Protein AF-A0A2T3KB12-F1 (afdb_monomer)

Solvent-accessible surface area (backbone atoms only — not comparable to full-atom values): 11995 Å² total; per-residue (Å²): 136,81,80,83,56,98,80,60,91,78,86,88,78,92,81,88,83,90,78,64,83,84,62,80,47,70,63,61,54,50,49,54,50,48,52,57,47,46,62,40,37,78,69,77,44,86,83,85,86,81,90,78,86,85,81,93,74,87,74,64,98,78,66,58,92,67,65,80,68,73,57,59,38,73,53,55,84,63,51,74,80,37,83,87,47,60,74,38,66,34,18,37,34,34,43,38,40,91,86,51,71,52,71,52,74,27,82,42,63,69,64,27,52,54,49,47,58,52,53,59,74,68,54,62,78,92,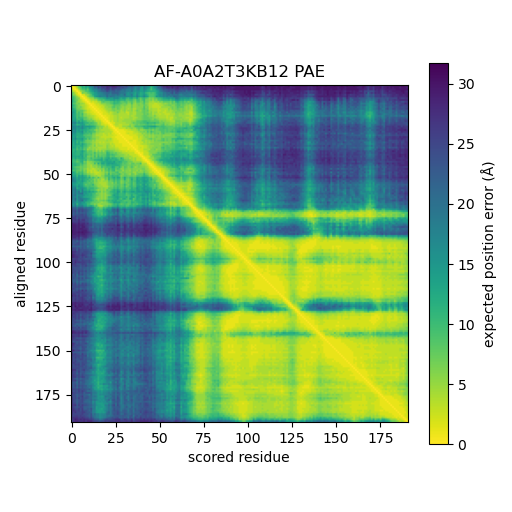75,57,63,50,40,39,37,39,34,32,37,71,44,56,60,85,55,49,75,67,54,51,50,53,52,50,48,54,50,44,76,73,34,62,87,35,68,70,57,46,65,33,89,39,48,46,65,34,86,46,54,48,66,62,45,53,50,54,51,54,61,57,78,72,110

Organism: NCBI:txid318456

Secondary structure (DSSP, 8-state):
-----TTSPPPP--------TT---HHHHHHHHHHHHHHHHTTT----------------SSPPTTTT--PPPTTGGGGGGGTTS-EEEEEEEEEEESS-EEEEEESSHHHHHHHHHHHHHHS-GGG--EEEEEEEEEEETT--HHHHHHHHHHHHHHHTTSHHHHT-TTEEEESS-HHHHHHHHHHHHT-

Radius of gyration: 20.74 Å; Cα contacts (8 Å, |Δi|>4): 186; chains: 1; bounding box: 55×46×52 Å

Foldseek 3Di:
DDDPPVPDDDDDDDDDDDDDPVCPDPVVVVVVVVVVVVVVVVVVDDDDDDDDDDDDFDADPDHDPCNRVAQQALVNVVCVVCPPFDKAKKKKKKKDALVDIDIDIGSGDVVQVVVNVVVQVVQDPPPDRIKIKIAMHIDGPPDDPVRVRVVVVVVCVVPVLPLSSLVDPRMDMPDDRSVRNNVSNVVSVVD

Structure (mmCIF, N/CA/C/O backbone):
data_AF-A0A2T3KB12-F1
#
_entry.id   AF-A0A2T3KB12-F1
#
loop_
_atom_site.group_PDB
_atom_site.id
_atom_site.type_symbol
_atom_site.label_atom_id
_atom_site.label_alt_id
_atom_site.label_comp_id
_atom_site.label_asym_id
_atom_site.label_entity_id
_atom_site.label_seq_id
_atom_site.pdbx_PDB_ins_code
_atom_site.Cartn_x
_atom_site.Cartn_y
_atom_site.Cartn_z
_atom_site.occupancy
_atom_site.B_iso_or_equiv
_atom_site.auth_seq_id
_atom_site.auth_comp_id
_atom_site.auth_asym_id
_atom_site.auth_atom_id
_atom_site.pdbx_PDB_model_num
ATOM 1 N N . MET A 1 1 ? -13.308 -30.037 -28.089 1.00 36.41 1 MET A N 1
ATOM 2 C CA . MET A 1 1 ? -12.210 -30.674 -27.326 1.00 36.41 1 MET A CA 1
ATOM 3 C C . MET A 1 1 ? -10.975 -29.795 -27.495 1.00 36.41 1 MET A C 1
ATOM 5 O O . MET A 1 1 ? -10.272 -29.918 -28.492 1.00 36.41 1 MET A O 1
ATOM 9 N N . HIS A 1 2 ? -10.808 -28.808 -26.612 1.00 41.41 2 HIS A N 1
ATOM 10 C CA . HIS A 1 2 ? -9.724 -27.825 -26.702 1.00 41.41 2 HIS A CA 1
ATOM 11 C C . HIS A 1 2 ? -8.402 -28.485 -26.290 1.00 41.41 2 HIS A C 1
ATOM 13 O O . HIS A 1 2 ? -8.357 -29.265 -25.339 1.00 41.41 2 HIS A O 1
ATOM 19 N N . LYS A 1 3 ? -7.335 -28.240 -27.056 1.00 45.75 3 LYS A N 1
ATOM 20 C CA . LYS A 1 3 ? -6.016 -28.828 -26.808 1.00 45.75 3 LYS A CA 1
ATOM 21 C C . LYS A 1 3 ? -5.351 -28.088 -25.647 1.00 45.75 3 LYS A C 1
ATOM 23 O O . LYS A 1 3 ? -4.625 -27.127 -25.875 1.00 45.75 3 LYS A O 1
ATOM 28 N N . ILE A 1 4 ? -5.549 -28.560 -24.418 1.00 54.44 4 ILE A N 1
ATOM 29 C CA . ILE A 1 4 ? -4.565 -28.314 -23.358 1.00 54.44 4 ILE A CA 1
ATOM 30 C C . ILE A 1 4 ? -3.300 -29.035 -23.818 1.00 54.44 4 ILE A C 1
ATOM 32 O O . ILE A 1 4 ? -3.227 -30.261 -23.790 1.00 54.44 4 ILE A O 1
ATOM 36 N N . THR A 1 5 ? -2.350 -28.290 -24.378 1.00 58.41 5 THR A N 1
ATOM 37 C CA . THR A 1 5 ? -1.086 -28.855 -24.855 1.00 58.41 5 THR A CA 1
ATOM 38 C C . THR A 1 5 ? -0.196 -29.063 -23.631 1.00 58.41 5 THR A C 1
ATOM 40 O O . THR A 1 5 ? 0.240 -28.059 -23.075 1.00 58.41 5 THR A O 1
ATOM 43 N N . PRO A 1 6 ? 0.135 -30.302 -23.219 1.00 56.16 6 PRO A N 1
ATOM 44 C CA . PRO A 1 6 ? 0.855 -30.578 -21.963 1.00 56.16 6 PRO A CA 1
ATOM 45 C C . PRO A 1 6 ? 2.286 -30.011 -21.884 1.00 56.16 6 PRO A C 1
ATOM 47 O O . PRO A 1 6 ? 3.005 -30.268 -20.927 1.00 56.16 6 PRO A O 1
ATOM 50 N N . LEU A 1 7 ? 2.727 -29.302 -22.926 1.00 58.53 7 LEU A N 1
ATOM 51 C CA . LEU A 1 7 ? 4.074 -28.766 -23.117 1.00 58.53 7 LEU A CA 1
ATOM 52 C C . LEU A 1 7 ? 4.057 -27.288 -23.547 1.00 58.53 7 LEU A C 1
ATOM 54 O O . LEU A 1 7 ? 5.094 -26.746 -23.932 1.00 58.53 7 LEU A O 1
ATOM 58 N N . ALA A 1 8 ? 2.889 -26.637 -23.543 1.00 66.62 8 ALA A N 1
ATOM 59 C CA . ALA A 1 8 ? 2.808 -25.202 -23.784 1.00 66.62 8 ALA A CA 1
ATOM 60 C C . ALA A 1 8 ? 3.318 -24.436 -22.554 1.00 66.62 8 ALA A C 1
ATOM 62 O O . ALA A 1 8 ? 3.270 -24.923 -21.427 1.00 66.62 8 ALA A O 1
ATOM 63 N N . LYS A 1 9 ? 3.825 -23.218 -22.758 1.00 65.12 9 LYS A N 1
ATOM 64 C CA . LYS A 1 9 ? 4.116 -22.326 -21.632 1.00 65.12 9 LYS A CA 1
ATOM 65 C C . LYS A 1 9 ? 2.786 -21.854 -21.055 1.00 65.12 9 LYS A C 1
ATOM 67 O O . LYS A 1 9 ? 2.028 -21.185 -21.751 1.00 65.12 9 LYS A O 1
ATOM 72 N N . HIS A 1 10 ? 2.522 -22.212 -19.808 1.00 68.50 10 HIS A N 1
ATOM 73 C CA . HIS A 1 10 ? 1.345 -21.769 -19.072 1.00 68.50 10 HIS A CA 1
ATOM 74 C C . HIS A 1 10 ? 1.712 -20.560 -18.210 1.00 68.50 10 HIS A C 1
ATOM 76 O O . HIS A 1 10 ? 2.804 -20.513 -17.640 1.00 68.50 10 HIS A O 1
ATOM 82 N N . LEU A 1 11 ? 0.807 -19.585 -18.123 1.00 66.56 11 LEU A N 1
ATOM 83 C CA . LEU A 1 11 ? 0.905 -18.502 -17.152 1.00 66.56 11 LEU A CA 1
ATOM 84 C C . LEU A 1 11 ? 0.092 -18.903 -15.921 1.00 66.56 11 LEU A C 1
ATOM 86 O O . LEU A 1 11 ? -1.099 -19.172 -16.039 1.00 66.56 11 LEU A O 1
ATOM 90 N N . VAL A 1 12 ? 0.736 -18.948 -14.757 1.00 69.94 12 VAL A N 1
ATOM 91 C CA . VAL A 1 12 ? 0.044 -19.126 -13.476 1.00 69.94 12 VAL A CA 1
ATOM 92 C C . VAL A 1 12 ? -0.240 -17.741 -12.913 1.00 69.94 12 VAL A C 1
ATOM 94 O O . VAL A 1 12 ? 0.690 -16.965 -12.694 1.00 69.94 12 VAL A O 1
ATOM 97 N N . VAL A 1 13 ? -1.517 -17.424 -12.706 1.00 62.59 13 VAL A N 1
ATOM 98 C CA . VAL A 1 13 ? -1.963 -16.144 -12.146 1.00 62.59 13 VAL A CA 1
ATOM 99 C C . VAL A 1 13 ? -2.622 -16.411 -10.802 1.00 62.59 13 VAL A C 1
ATOM 101 O O . VAL A 1 13 ? -3.615 -17.129 -10.727 1.00 62.59 13 VAL A O 1
ATOM 104 N N . HIS A 1 14 ? -2.072 -15.829 -9.740 1.00 65.81 14 HIS A N 1
ATOM 105 C CA . HIS A 1 14 ? -2.715 -15.836 -8.431 1.00 65.81 14 HIS A CA 1
ATOM 106 C C . HIS A 1 14 ? -3.741 -14.704 -8.377 1.00 65.81 14 HIS A C 1
ATOM 108 O O . HIS A 1 14 ? -3.390 -13.545 -8.596 1.00 65.81 14 HIS A O 1
ATOM 114 N N . ALA A 1 15 ? -4.994 -15.044 -8.084 1.00 67.12 15 ALA A N 1
ATOM 115 C CA . ALA A 1 15 ? -6.084 -14.089 -7.948 1.00 67.12 15 ALA A CA 1
ATOM 116 C C . ALA A 1 15 ? -6.797 -14.291 -6.610 1.00 67.12 15 ALA A C 1
ATOM 118 O O . ALA A 1 15 ? -6.959 -15.420 -6.146 1.00 67.12 15 ALA A O 1
ATOM 119 N N . THR A 1 16 ? -7.249 -13.189 -6.022 1.00 71.06 16 THR A N 1
ATOM 120 C CA . THR A 1 16 ? -8.127 -13.199 -4.852 1.00 71.06 16 THR A CA 1
ATOM 121 C C . THR A 1 16 ? -9.500 -12.742 -5.311 1.00 71.06 16 THR A C 1
ATOM 123 O O . THR A 1 16 ? -9.623 -11.683 -5.924 1.00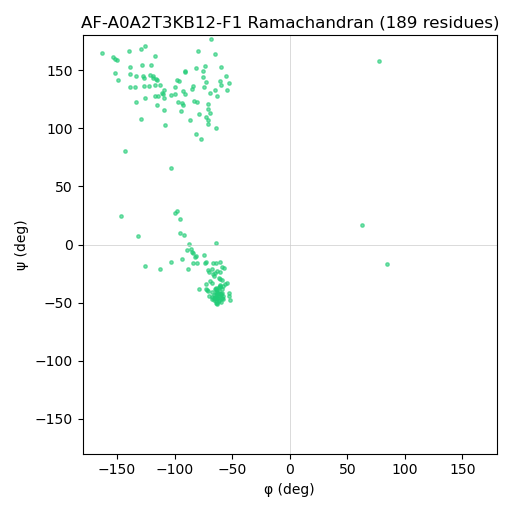 71.06 16 THR A O 1
ATOM 126 N N . VAL A 1 17 ? -10.527 -13.539 -5.029 1.00 74.50 17 VAL A N 1
ATOM 127 C CA . VAL A 1 17 ? -11.914 -13.226 -5.381 1.00 74.50 17 VAL A CA 1
ATOM 128 C C . VAL A 1 17 ? -12.717 -13.091 -4.096 1.00 74.50 17 VAL A C 1
ATOM 130 O O . VAL A 1 17 ? -12.540 -13.879 -3.168 1.00 74.50 17 VAL A O 1
ATOM 133 N N . ALA A 1 18 ? -13.579 -12.081 -4.032 1.00 76.62 18 ALA A N 1
ATOM 134 C CA . ALA A 1 18 ? -14.520 -11.905 -2.938 1.00 76.62 18 ALA A CA 1
ATOM 135 C C . ALA A 1 18 ? -15.909 -12.350 -3.397 1.00 76.62 18 ALA A C 1
ATOM 137 O O . ALA A 1 18 ? -16.386 -11.917 -4.445 1.00 76.62 18 ALA A O 1
ATOM 138 N N . ILE A 1 19 ? -16.541 -13.212 -2.607 1.00 75.75 19 ILE A N 1
ATOM 139 C CA . ILE A 1 19 ? -17.875 -13.754 -2.871 1.00 75.75 19 ILE A CA 1
ATOM 140 C C . ILE A 1 19 ? -18.810 -13.205 -1.794 1.00 75.75 19 ILE A C 1
ATOM 142 O O . ILE A 1 19 ? -18.421 -13.115 -0.628 1.00 75.75 19 ILE A O 1
ATOM 146 N N . SER A 1 20 ? -20.019 -12.793 -2.185 1.00 78.00 20 SER A N 1
ATOM 147 C CA . SER A 1 20 ? -21.003 -12.278 -1.228 1.00 78.00 20 SER A CA 1
ATOM 148 C C . SER A 1 20 ? -21.351 -13.341 -0.187 1.00 78.00 20 SER A C 1
ATOM 150 O O . SER A 1 20 ? -21.543 -14.505 -0.529 1.00 78.00 20 SER A O 1
ATOM 152 N N . ALA A 1 21 ? -21.508 -12.920 1.069 1.00 74.56 21 ALA A N 1
ATOM 153 C CA . ALA A 1 21 ? -21.993 -13.784 2.144 1.00 74.56 21 ALA A CA 1
ATOM 154 C C . ALA A 1 21 ? -23.441 -14.263 1.925 1.00 74.56 21 ALA A C 1
ATOM 156 O O . ALA A 1 21 ? -23.868 -15.220 2.564 1.00 74.56 21 ALA A O 1
ATOM 157 N N . ASP A 1 22 ? -24.185 -13.616 1.022 1.00 78.12 22 ASP A N 1
ATOM 158 C CA . ASP A 1 22 ? -25.534 -14.036 0.632 1.00 78.12 22 ASP A CA 1
ATOM 159 C C . ASP A 1 22 ? -25.527 -15.290 -0.259 1.00 78.12 22 ASP A C 1
ATOM 161 O O . ASP A 1 22 ? -26.561 -15.939 -0.420 1.00 78.12 22 ASP A O 1
ATOM 165 N N . VAL A 1 23 ? -24.369 -15.651 -0.827 1.00 75.56 23 VAL A N 1
ATOM 166 C CA . VAL A 1 23 ? -24.173 -16.927 -1.521 1.00 75.56 23 VAL A CA 1
ATOM 167 C C . VAL A 1 23 ? -23.890 -17.985 -0.461 1.00 75.56 23 VAL A C 1
ATOM 169 O O . VAL A 1 23 ? -22.772 -18.132 0.028 1.00 75.56 23 VAL A O 1
ATOM 172 N N . LEU A 1 24 ? -24.951 -18.675 -0.052 1.00 73.62 24 LEU A N 1
ATOM 173 C CA . LEU A 1 24 ? -24.906 -19.669 1.022 1.00 73.62 24 LEU A CA 1
ATOM 174 C C . LEU A 1 24 ? -24.550 -21.072 0.517 1.00 73.62 24 LEU A C 1
ATOM 176 O O . LEU A 1 24 ? -24.112 -21.903 1.313 1.00 73.62 24 LEU A O 1
ATOM 180 N N . ASP A 1 25 ? -24.745 -21.330 -0.778 1.00 76.00 25 ASP A N 1
ATOM 181 C CA . ASP A 1 25 ? -24.429 -22.601 -1.423 1.00 76.00 25 ASP A CA 1
ATOM 182 C C . ASP A 1 25 ? -23.083 -22.518 -2.158 1.00 76.00 25 ASP A C 1
ATOM 184 O O . ASP A 1 25 ? -22.821 -21.596 -2.935 1.00 76.00 25 ASP A O 1
ATOM 188 N N . SER A 1 26 ? -22.208 -23.492 -1.906 1.00 70.06 26 SER A N 1
ATOM 189 C CA . SER A 1 26 ? -20.924 -23.607 -2.596 1.00 70.06 26 SER A CA 1
ATOM 190 C C . SER A 1 26 ? -21.080 -23.915 -4.082 1.00 70.06 26 SER A C 1
ATOM 192 O O . SER A 1 26 ? -20.199 -23.549 -4.865 1.00 70.06 26 SER A O 1
ATOM 194 N N . ASP A 1 27 ? -22.174 -24.570 -4.472 1.00 73.75 27 ASP A N 1
ATOM 195 C CA . ASP A 1 27 ? -22.441 -24.901 -5.870 1.00 73.75 27 ASP A CA 1
ATOM 196 C C . ASP A 1 27 ? -22.766 -23.624 -6.657 1.00 73.75 27 ASP A C 1
ATOM 198 O O . ASP A 1 27 ? -22.130 -23.374 -7.677 1.00 73.75 27 ASP A O 1
ATOM 202 N N . ASP A 1 28 ? -23.602 -22.733 -6.112 1.00 78.31 28 ASP A N 1
ATOM 203 C CA . ASP A 1 28 ? -23.914 -21.426 -6.715 1.00 78.31 28 ASP A CA 1
ATOM 204 C C . ASP A 1 28 ? -22.654 -20.559 -6.912 1.00 78.31 28 ASP A C 1
ATOM 206 O O . ASP A 1 28 ? -22.465 -19.918 -7.950 1.00 78.31 28 ASP A O 1
ATOM 210 N N . ALA A 1 29 ? -21.756 -20.548 -5.920 1.00 73.19 29 ALA A N 1
ATOM 211 C CA . ALA A 1 29 ? -20.475 -19.846 -6.012 1.00 73.19 29 ALA A CA 1
ATOM 212 C C . ALA A 1 29 ? -19.572 -20.431 -7.112 1.00 73.19 29 ALA A C 1
ATOM 214 O O . ALA A 1 29 ? -18.904 -19.693 -7.845 1.00 73.19 29 ALA A O 1
ATOM 215 N N . THR A 1 30 ? -19.544 -21.759 -7.223 1.00 73.69 30 THR A N 1
ATOM 216 C CA . THR A 1 30 ? -18.736 -22.480 -8.212 1.00 73.69 30 THR A CA 1
ATOM 217 C C . THR A 1 30 ? -19.293 -22.289 -9.619 1.00 73.69 30 THR A C 1
ATOM 219 O O . THR A 1 30 ? -18.518 -22.058 -10.547 1.00 73.69 30 THR A O 1
ATOM 222 N N . ASP A 1 31 ? -20.613 -22.310 -9.776 1.00 79.12 31 ASP A N 1
ATOM 223 C CA . ASP A 1 31 ? -21.306 -22.066 -11.038 1.00 79.12 31 ASP A CA 1
ATOM 224 C C . ASP A 1 31 ? -21.093 -20.631 -11.521 1.00 79.12 31 ASP A C 1
ATOM 226 O O . ASP A 1 31 ? -20.710 -20.432 -12.672 1.00 79.12 31 ASP A O 1
ATOM 230 N N . GLY A 1 32 ? -21.205 -19.631 -10.641 1.00 80.00 32 GLY A N 1
ATOM 231 C CA . GLY A 1 32 ? -20.920 -18.237 -10.996 1.00 80.00 32 GLY A CA 1
ATOM 232 C C . GLY A 1 32 ? -19.471 -18.013 -11.450 1.00 80.00 32 GLY A C 1
ATOM 233 O O . GLY A 1 32 ? -19.216 -17.302 -12.426 1.00 80.00 32 GLY A O 1
ATOM 234 N N . LEU A 1 33 ? -18.501 -18.660 -10.793 1.00 77.81 33 LEU A N 1
ATOM 235 C CA . LEU A 1 33 ? -17.101 -18.628 -11.228 1.00 77.81 33 LEU A CA 1
ATOM 236 C C . LEU A 1 33 ? -16.900 -19.369 -12.553 1.00 77.81 33 LEU A C 1
ATOM 238 O O . LEU A 1 33 ? -16.194 -18.870 -13.429 1.00 77.81 33 LEU A O 1
ATOM 242 N N . ASN A 1 34 ? -17.547 -20.521 -12.730 1.00 73.88 34 ASN A N 1
ATOM 243 C CA . ASN A 1 34 ? -17.539 -21.261 -13.987 1.00 73.88 34 ASN A CA 1
ATOM 244 C C . ASN A 1 34 ? -18.115 -20.433 -15.134 1.00 73.88 34 ASN A C 1
ATOM 246 O O . ASN A 1 34 ? -17.529 -20.421 -16.209 1.00 73.88 34 ASN A O 1
ATOM 250 N N . GLU A 1 35 ? -19.215 -19.710 -14.936 1.00 79.00 35 GLU A N 1
ATOM 251 C CA . GLU A 1 35 ? -19.788 -18.810 -15.944 1.00 79.00 35 GLU A CA 1
ATOM 252 C C . GLU A 1 35 ? -18.842 -17.652 -16.287 1.00 79.00 35 GLU A C 1
ATOM 254 O O . GLU A 1 35 ? -18.630 -17.349 -17.468 1.00 79.00 35 GLU A O 1
ATOM 259 N N . MET A 1 36 ? -18.207 -17.050 -15.275 1.00 77.50 36 MET A N 1
ATOM 260 C CA . MET A 1 36 ? -17.194 -16.011 -15.470 1.00 77.50 36 MET A CA 1
ATOM 261 C C . MET A 1 36 ? -16.027 -16.528 -16.326 1.00 77.50 36 MET A C 1
ATOM 263 O O . MET A 1 36 ? -15.622 -15.872 -17.289 1.00 77.50 36 MET A O 1
ATOM 267 N N . PHE A 1 37 ? -15.508 -17.721 -16.021 1.00 73.25 37 PHE A N 1
ATOM 268 C CA . PHE A 1 37 ? -14.424 -18.331 -16.791 1.00 73.25 37 PHE A CA 1
ATOM 269 C C . PHE A 1 37 ? -14.882 -18.851 -18.158 1.00 73.25 37 PHE A C 1
ATOM 271 O O . PHE A 1 37 ? -14.133 -18.722 -19.122 1.00 73.25 37 PHE A O 1
ATOM 278 N N . ASN A 1 38 ? -16.108 -19.357 -18.296 1.00 70.19 38 ASN A N 1
ATOM 279 C CA . ASN A 1 38 ? -16.676 -19.788 -19.577 1.00 70.19 38 ASN A CA 1
ATOM 280 C C . ASN A 1 38 ? -16.808 -18.616 -20.554 1.00 70.19 38 ASN A C 1
ATOM 282 O O . ASN A 1 38 ? -16.453 -18.755 -21.722 1.00 70.19 38 ASN A O 1
ATOM 286 N N . THR A 1 39 ? -17.204 -17.438 -20.067 1.00 70.94 39 THR A N 1
ATOM 287 C CA . THR A 1 39 ? -17.218 -16.203 -20.870 1.00 70.94 39 THR A CA 1
ATOM 288 C C . THR A 1 39 ? -15.811 -15.840 -21.371 1.00 70.94 39 THR A C 1
ATOM 290 O O . THR A 1 39 ? -15.633 -15.348 -22.486 1.00 70.94 39 THR A O 1
ATOM 293 N N . ALA A 1 40 ? -14.771 -16.116 -20.578 1.00 66.94 40 ALA A N 1
ATOM 294 C CA . ALA A 1 40 ? -13.388 -15.958 -21.022 1.00 66.94 40 ALA A CA 1
ATOM 295 C C . ALA A 1 40 ? -12.978 -17.052 -22.033 1.00 66.94 40 ALA A C 1
ATOM 297 O O . ALA A 1 40 ? -12.310 -16.741 -23.020 1.00 66.94 40 ALA A O 1
ATOM 298 N N . ILE A 1 41 ? -13.421 -18.303 -21.851 1.00 65.44 41 ILE A N 1
ATOM 299 C CA . ILE A 1 41 ? -13.169 -19.427 -22.774 1.00 65.44 41 ILE A CA 1
ATOM 300 C C . ILE A 1 41 ? -13.748 -19.161 -24.168 1.00 65.44 41 ILE A C 1
ATOM 302 O O . ILE A 1 41 ? -13.107 -19.508 -25.160 1.00 65.44 41 ILE A O 1
ATOM 306 N N . GLU A 1 42 ? -14.899 -18.491 -24.274 1.00 66.19 42 GLU A N 1
ATOM 307 C CA . GLU A 1 42 ? -15.452 -18.038 -25.562 1.00 66.19 42 GLU A CA 1
ATOM 308 C C . GLU A 1 42 ? -14.505 -17.092 -26.329 1.00 66.19 42 GLU A C 1
ATOM 310 O O . GLU A 1 42 ? -14.604 -16.977 -27.549 1.00 66.19 42 GLU A O 1
ATOM 315 N N . ASN A 1 43 ? -13.539 -16.476 -25.639 1.00 70.62 43 ASN A N 1
ATOM 316 C CA . ASN A 1 43 ? -12.476 -15.643 -26.202 1.00 70.62 43 ASN A CA 1
ATOM 317 C C . ASN A 1 43 ? -11.127 -16.391 -26.342 1.00 70.62 43 ASN A C 1
ATOM 319 O O . ASN A 1 43 ? -10.068 -15.767 -26.285 1.00 70.62 43 ASN A O 1
ATOM 323 N N . ASP A 1 44 ? -11.149 -17.721 -26.498 1.00 68.50 44 ASP A N 1
ATOM 324 C CA . ASP A 1 44 ? -9.974 -18.611 -26.587 1.00 68.50 44 ASP A CA 1
ATOM 325 C C . ASP A 1 44 ? -9.080 -18.641 -25.322 1.00 68.50 44 ASP A C 1
ATOM 327 O O . ASP A 1 44 ? -7.944 -19.127 -25.356 1.00 68.50 44 ASP A O 1
ATOM 331 N N . PHE A 1 45 ? -9.578 -18.169 -24.172 1.00 66.38 45 PHE A N 1
ATOM 332 C CA . PHE A 1 45 ? -8.853 -18.220 -22.900 1.00 66.38 45 PHE A CA 1
ATOM 333 C C . PHE A 1 45 ? -9.090 -19.553 -22.181 1.00 66.38 45 PHE A C 1
ATOM 335 O O . PHE A 1 45 ? -10.154 -19.789 -21.623 1.00 66.38 45 PHE A O 1
ATOM 342 N N . ILE A 1 46 ? -8.093 -20.438 -22.160 1.00 67.50 46 ILE A N 1
ATOM 343 C CA . ILE A 1 46 ? -8.172 -21.704 -21.415 1.00 67.50 46 ILE A CA 1
ATOM 344 C C . ILE A 1 46 ? -7.535 -21.506 -20.036 1.00 67.50 46 ILE A C 1
ATOM 346 O O . ILE A 1 46 ? -6.324 -21.295 -19.951 1.00 67.50 46 ILE A O 1
ATOM 350 N N . ALA A 1 47 ? -8.332 -21.617 -18.973 1.00 67.31 47 ALA A N 1
ATOM 351 C CA . ALA A 1 47 ? -7.870 -21.559 -17.588 1.00 67.31 47 ALA A CA 1
ATOM 352 C C . ALA A 1 47 ? -8.215 -22.839 -16.821 1.00 67.31 47 ALA A C 1
ATOM 354 O O . ALA A 1 47 ? -9.249 -23.458 -17.056 1.00 67.31 47 ALA A O 1
ATOM 355 N N . ASP A 1 48 ? -7.327 -23.206 -15.903 1.00 66.00 48 ASP A N 1
ATOM 356 C CA . ASP A 1 48 ? -7.560 -24.186 -14.845 1.00 66.00 48 ASP A CA 1
ATOM 357 C C . ASP A 1 48 ? -7.397 -23.444 -13.513 1.00 66.00 48 ASP A C 1
ATOM 359 O O . ASP A 1 48 ? -6.594 -22.506 -13.428 1.00 66.00 48 ASP A O 1
ATOM 363 N N . TYR A 1 49 ? -8.172 -23.804 -12.495 1.00 67.38 49 TYR A N 1
ATOM 364 C CA . TYR A 1 49 ? -8.191 -23.080 -11.228 1.00 67.38 49 TYR A CA 1
ATOM 365 C C . TYR A 1 49 ? -8.249 -24.029 -10.032 1.00 67.38 49 TYR A C 1
ATOM 367 O O . TYR A 1 49 ? -8.858 -25.094 -10.054 1.00 67.38 49 TYR A O 1
ATOM 375 N N . SER A 1 50 ? -7.608 -23.606 -8.948 1.00 62.97 50 SER A N 1
ATOM 376 C CA . SER A 1 50 ? -7.641 -24.292 -7.661 1.00 62.97 50 SER A CA 1
ATOM 377 C C . SER A 1 50 ? -7.875 -23.272 -6.559 1.00 62.97 50 SER A C 1
ATOM 379 O O . SER A 1 50 ? -7.215 -22.232 -6.542 1.00 62.97 50 SER A O 1
ATOM 381 N N . PHE A 1 51 ? -8.760 -23.578 -5.617 1.00 64.44 51 PHE A N 1
ATOM 382 C CA . PHE A 1 51 ? -8.986 -22.726 -4.454 1.00 64.44 51 PHE A CA 1
ATOM 383 C C . PHE A 1 51 ? -7.973 -23.036 -3.353 1.00 64.44 51 PHE A C 1
ATOM 385 O O . PHE A 1 51 ? -7.746 -24.199 -3.014 1.00 64.44 51 PHE A O 1
ATOM 392 N N . SER A 1 52 ? -7.384 -21.996 -2.765 1.00 60.06 52 SER A N 1
ATOM 393 C CA . SER A 1 52 ? -6.485 -22.121 -1.617 1.00 60.06 52 SER A CA 1
ATOM 394 C C . SER A 1 52 ? -6.908 -21.171 -0.501 1.00 60.06 52 SER A C 1
ATOM 396 O O . SER A 1 52 ? -6.692 -19.964 -0.598 1.00 60.06 52 SER A O 1
ATOM 398 N N . GLY A 1 53 ? -7.463 -21.732 0.574 1.00 58.22 53 GLY A N 1
ATOM 399 C CA . GLY A 1 53 ? -7.873 -20.981 1.761 1.00 58.22 53 GLY A CA 1
ATOM 400 C C . GLY A 1 53 ? -9.195 -20.224 1.597 1.00 58.22 53 GLY A C 1
ATOM 401 O O . GLY A 1 53 ? -9.638 -19.928 0.492 1.00 58.22 53 GLY A O 1
ATOM 402 N N . ILE A 1 54 ? -9.831 -19.930 2.730 1.00 62.50 54 ILE A N 1
ATOM 403 C CA . ILE A 1 54 ? -11.037 -19.103 2.819 1.00 62.50 54 ILE A CA 1
ATOM 404 C C . ILE A 1 54 ? -10.796 -18.116 3.954 1.00 62.50 54 ILE A C 1
ATOM 406 O O . ILE A 1 54 ? -10.539 -18.528 5.084 1.00 62.50 54 ILE A O 1
ATOM 410 N N . ASN A 1 55 ? -10.881 -16.824 3.647 1.00 63.50 55 ASN A N 1
ATOM 411 C CA . ASN A 1 55 ? -10.841 -15.760 4.641 1.00 63.50 55 ASN A CA 1
ATOM 412 C C . ASN A 1 55 ? -12.196 -15.059 4.649 1.00 63.50 55 ASN A C 1
ATOM 414 O O . ASN A 1 55 ? -12.677 -14.623 3.605 1.00 63.50 55 ASN A O 1
ATOM 418 N N . HIS A 1 56 ? -12.803 -14.932 5.826 1.00 58.22 56 HIS A N 1
ATOM 419 C CA . HIS A 1 56 ? -14.017 -14.143 5.982 1.00 58.22 56 HIS A CA 1
ATOM 420 C C . HIS A 1 56 ? -13.648 -12.664 6.077 1.00 58.22 56 HIS A C 1
ATOM 422 O O . HIS A 1 56 ? -12.875 -12.267 6.949 1.00 58.22 56 HIS A O 1
ATOM 428 N N . VAL A 1 57 ? -14.205 -11.856 5.178 1.00 61.34 57 VAL A N 1
ATOM 429 C CA . VAL A 1 57 ? -14.025 -10.403 5.152 1.00 61.34 57 VAL A CA 1
ATOM 430 C C . VAL A 1 57 ? -15.389 -9.728 5.236 1.00 61.34 57 VAL A C 1
ATOM 432 O O . VAL A 1 57 ? -16.342 -10.155 4.587 1.00 61.34 57 VAL A O 1
ATOM 435 N N . THR A 1 58 ? -15.498 -8.687 6.058 1.00 62.22 58 THR A N 1
ATOM 436 C CA . THR A 1 58 ? -16.739 -7.919 6.216 1.00 62.22 58 THR A CA 1
ATOM 437 C C . THR A 1 58 ? -16.674 -6.679 5.336 1.00 62.22 58 THR A C 1
ATOM 439 O O . THR A 1 58 ? -15.760 -5.867 5.475 1.00 62.22 58 THR A O 1
ATOM 442 N N . ALA A 1 59 ? -17.649 -6.525 4.443 1.00 65.62 59 ALA A N 1
ATOM 443 C CA . ALA A 1 59 ? -17.786 -5.350 3.592 1.00 65.62 59 ALA A CA 1
ATOM 444 C C . ALA A 1 59 ? -18.467 -4.184 4.331 1.00 65.62 59 ALA A C 1
ATOM 446 O O . ALA A 1 59 ? -19.306 -4.394 5.209 1.00 65.62 59 ALA A O 1
ATOM 447 N N . GLY A 1 60 ? -18.148 -2.946 3.938 1.00 62.03 60 GLY A N 1
ATOM 448 C CA . GLY A 1 60 ? -18.970 -1.779 4.278 1.00 62.03 60 GLY A CA 1
ATOM 449 C C . GLY A 1 60 ? -20.332 -1.809 3.567 1.00 62.03 60 GLY A C 1
ATOM 450 O O . GLY A 1 60 ? -20.593 -2.681 2.746 1.00 62.03 60 GLY A O 1
ATOM 451 N N . SER A 1 61 ? -21.205 -0.835 3.844 1.00 68.44 61 SER A N 1
ATOM 452 C CA . SER A 1 61 ? -22.546 -0.766 3.233 1.00 68.44 61 SER A CA 1
ATOM 453 C C . SER A 1 61 ? -22.545 -0.472 1.727 1.00 68.44 61 SER A C 1
ATOM 455 O O . SER A 1 61 ? -23.526 -0.778 1.063 1.00 68.44 61 SER A O 1
ATOM 457 N N . ASN A 1 62 ? -21.463 0.107 1.203 1.00 69.38 62 ASN A N 1
ATOM 458 C CA . ASN A 1 62 ? -21.208 0.329 -0.221 1.00 69.38 62 ASN A CA 1
ATOM 459 C C . ASN A 1 62 ? -19.705 0.114 -0.473 1.00 69.38 62 ASN A C 1
ATOM 461 O O . ASN A 1 62 ? -18.951 1.088 -0.450 1.00 69.38 62 ASN A O 1
ATOM 465 N N . PRO A 1 63 ? -19.234 -1.138 -0.603 1.00 64.31 63 PRO A N 1
ATOM 466 C CA . PRO A 1 63 ? -17.823 -1.401 -0.854 1.00 64.31 63 PRO A CA 1
ATOM 467 C C . PRO A 1 63 ? -17.457 -0.944 -2.274 1.00 64.31 63 PRO A C 1
ATOM 469 O O . PRO A 1 63 ? -18.146 -1.292 -3.233 1.00 64.31 63 PRO A O 1
ATOM 472 N N . GLU A 1 64 ? -16.384 -0.165 -2.412 1.00 62.62 64 GLU A N 1
ATOM 473 C CA . GLU A 1 64 ? -15.795 0.146 -3.720 1.00 62.62 64 GLU A CA 1
ATOM 474 C C . GLU A 1 64 ? -14.916 -1.026 -4.200 1.00 62.62 64 GLU A C 1
ATOM 476 O O . GLU A 1 64 ? -14.599 -1.954 -3.442 1.00 62.62 64 GLU A O 1
ATOM 481 N N . GLU A 1 65 ? -14.541 -1.013 -5.481 1.00 59.31 65 GLU A N 1
ATOM 482 C CA . GLU A 1 65 ? -13.625 -2.007 -6.044 1.00 59.31 65 GLU A CA 1
ATOM 483 C C . GLU A 1 65 ? -12.325 -2.050 -5.225 1.00 59.31 65 GLU A C 1
ATOM 485 O O . GLU A 1 65 ? -11.766 -1.019 -4.864 1.00 59.31 65 GLU A O 1
ATOM 490 N N . GLY A 1 66 ? -11.860 -3.250 -4.877 1.00 61.09 66 GLY A N 1
ATOM 491 C CA . GLY A 1 66 ? -10.641 -3.413 -4.083 1.00 61.09 66 GLY A CA 1
ATOM 492 C C . GLY A 1 66 ? -10.816 -3.301 -2.563 1.00 61.09 66 GLY A C 1
ATOM 493 O O . GLY A 1 66 ? -9.965 -3.809 -1.836 1.00 61.09 66 GLY A O 1
ATOM 494 N N . CYS A 1 67 ? -11.927 -2.754 -2.045 1.00 60.41 67 CYS A N 1
ATOM 495 C CA . CYS A 1 67 ? -12.111 -2.519 -0.601 1.00 60.41 67 CYS A CA 1
ATOM 496 C C . CYS A 1 67 ? -12.066 -3.782 0.273 1.00 60.41 67 CYS A C 1
ATOM 498 O O . CYS A 1 67 ? -11.800 -3.694 1.470 1.00 60.41 67 CYS A O 1
ATOM 500 N N . LEU A 1 68 ? -12.354 -4.951 -0.302 1.00 66.00 68 LEU A N 1
ATOM 501 C CA . LEU A 1 68 ? -12.353 -6.231 0.414 1.00 66.00 68 LEU A CA 1
ATOM 502 C C . LEU A 1 68 ? -10.957 -6.856 0.513 1.00 66.00 68 LEU A C 1
ATOM 504 O O . LEU A 1 68 ? -10.735 -7.748 1.330 1.00 66.00 68 LEU A O 1
ATOM 508 N N . PHE A 1 69 ? -10.009 -6.384 -0.294 1.00 67.94 69 PHE A N 1
ATOM 509 C CA . PHE A 1 69 ? -8.662 -6.932 -0.390 1.00 67.94 69 PHE A CA 1
ATOM 510 C C . PHE A 1 69 ? -7.685 -6.028 0.363 1.00 67.94 69 PHE A C 1
ATOM 512 O O . PHE A 1 69 ? -6.815 -5.381 -0.217 1.00 67.94 69 PHE A O 1
ATOM 519 N N . VAL A 1 70 ? -7.848 -5.968 1.687 1.00 62.69 70 VAL A N 1
ATOM 520 C CA . VAL A 1 70 ? -6.952 -5.193 2.550 1.00 62.69 70 VAL A CA 1
ATOM 521 C C . VAL A 1 70 ? -5.584 -5.873 2.568 1.00 62.69 70 VAL A C 1
ATOM 523 O O . VAL A 1 70 ? -5.436 -6.989 3.072 1.00 62.69 70 VAL A O 1
ATOM 526 N N . LYS A 1 71 ? -4.569 -5.207 2.004 1.00 66.50 71 LYS A N 1
ATOM 527 C CA . LYS A 1 71 ? -3.176 -5.647 2.134 1.00 66.50 71 LYS A CA 1
ATOM 528 C C . LYS A 1 71 ? -2.798 -5.667 3.611 1.00 66.50 71 LYS A C 1
ATOM 530 O O . LYS A 1 71 ? -3.142 -4.746 4.359 1.00 66.50 71 LYS A O 1
ATOM 535 N N . LYS A 1 72 ? -2.090 -6.722 4.017 1.00 75.88 72 LYS A N 1
ATOM 536 C CA . LYS A 1 72 ? -1.558 -6.848 5.376 1.00 75.88 72 LYS A CA 1
ATOM 537 C C . LYS A 1 72 ? -0.744 -5.593 5.721 1.00 75.88 72 LYS A C 1
ATOM 539 O O . LYS A 1 72 ? -0.015 -5.113 4.855 1.00 75.88 72 LYS A O 1
ATOM 544 N N . PRO A 1 73 ? -0.850 -5.057 6.942 1.00 82.69 73 PRO A N 1
ATOM 545 C CA . PRO A 1 73 ? -0.057 -3.907 7.354 1.00 82.69 73 PRO A CA 1
ATOM 546 C C . PRO A 1 73 ? 1.441 -4.150 7.181 1.00 82.69 73 PRO A C 1
ATOM 548 O O . PRO A 1 73 ? 1.934 -5.262 7.359 1.00 82.69 73 PRO A O 1
ATOM 551 N N . ILE A 1 74 ? 2.192 -3.114 6.821 1.00 86.50 74 ILE A N 1
ATOM 552 C CA . ILE A 1 74 ? 3.632 -3.243 6.571 1.00 86.50 74 ILE A CA 1
ATOM 553 C C . ILE A 1 74 ? 4.418 -3.577 7.844 1.00 86.50 74 ILE A C 1
ATOM 555 O O . ILE A 1 74 ? 5.484 -4.183 7.774 1.00 86.50 74 ILE A O 1
ATOM 559 N N . ASN A 1 75 ? 3.866 -3.210 8.998 1.00 84.31 75 ASN A N 1
ATOM 560 C CA . ASN A 1 75 ? 4.396 -3.469 10.325 1.00 84.31 75 ASN A CA 1
ATOM 561 C C . ASN A 1 75 ? 3.743 -4.695 10.989 1.00 84.31 75 ASN A C 1
ATOM 563 O O . ASN A 1 75 ? 3.663 -4.753 12.210 1.00 84.31 75 ASN A O 1
ATOM 567 N N . GLU A 1 76 ? 3.283 -5.685 10.211 1.00 72.88 76 GLU A N 1
ATOM 568 C CA . GLU A 1 76 ? 2.562 -6.856 10.740 1.00 72.88 76 GLU A CA 1
ATOM 569 C C . GLU A 1 76 ? 3.331 -7.611 11.843 1.00 72.88 76 GLU A C 1
ATOM 571 O O . GLU A 1 76 ? 2.725 -8.106 12.787 1.00 72.88 76 GLU A O 1
ATOM 576 N N . GLU A 1 77 ? 4.665 -7.649 11.781 1.00 66.50 77 GLU A N 1
ATOM 577 C CA . GLU A 1 77 ? 5.505 -8.273 12.818 1.00 66.50 77 GLU A CA 1
ATOM 578 C C . GLU A 1 77 ? 5.428 -7.558 14.181 1.00 66.50 77 GLU A C 1
ATOM 580 O O . GLU A 1 77 ? 5.637 -8.199 15.208 1.00 66.50 77 GLU A O 1
ATOM 585 N N . LEU A 1 78 ? 5.089 -6.263 14.207 1.00 58.78 78 LEU A N 1
ATOM 586 C CA . LEU A 1 78 ? 4.910 -5.474 15.433 1.00 58.78 78 LEU A CA 1
ATOM 587 C C . LEU A 1 78 ? 3.526 -5.686 16.073 1.00 58.78 78 LEU A C 1
ATOM 589 O O . LEU A 1 78 ? 3.302 -5.279 17.208 1.00 58.78 78 LEU A O 1
ATOM 593 N N . ILE A 1 79 ? 2.596 -6.359 15.381 1.00 56.97 79 ILE A N 1
ATOM 594 C CA . ILE A 1 79 ? 1.224 -6.580 15.870 1.00 56.97 79 ILE A CA 1
ATOM 595 C C . ILE A 1 79 ? 1.180 -7.579 17.038 1.00 56.97 79 ILE A C 1
ATOM 597 O O . ILE A 1 79 ? 0.244 -7.536 17.833 1.00 56.97 79 ILE A O 1
ATOM 601 N N . VAL A 1 80 ? 2.189 -8.447 17.189 1.00 51.22 80 VAL A N 1
ATOM 602 C CA . VAL A 1 80 ? 2.238 -9.456 18.269 1.00 51.22 80 VAL A CA 1
ATOM 603 C C . VAL A 1 80 ? 2.232 -8.804 19.660 1.00 51.22 80 VAL A C 1
ATOM 605 O O . VAL A 1 80 ? 1.663 -9.365 20.592 1.00 51.22 80 VAL A O 1
ATOM 608 N N . ASP A 1 81 ? 2.770 -7.589 19.787 1.00 53.16 81 ASP A N 1
ATOM 609 C CA . ASP A 1 81 ? 2.813 -6.852 21.056 1.00 53.16 81 ASP A CA 1
ATOM 610 C C . ASP A 1 81 ? 1.532 -6.035 21.337 1.00 53.16 81 ASP A C 1
ATOM 612 O O . ASP A 1 81 ? 1.379 -5.472 22.422 1.00 53.16 81 ASP A O 1
ATOM 616 N N . LEU A 1 82 ? 0.572 -6.004 20.402 1.00 53.53 82 LEU A N 1
ATOM 617 C CA . LEU A 1 82 ? -0.658 -5.206 20.495 1.00 53.53 82 LEU A CA 1
ATOM 618 C C . LEU A 1 82 ? -1.870 -5.988 21.038 1.00 53.53 82 LEU A C 1
ATOM 620 O O . LEU A 1 82 ? -2.981 -5.470 21.015 1.00 53.53 82 LEU A O 1
ATOM 624 N N . GLU A 1 83 ? -1.716 -7.213 21.557 1.00 52.81 83 GLU A N 1
ATOM 625 C CA . GLU A 1 83 ? -2.856 -8.031 22.034 1.00 52.81 83 GLU A CA 1
ATOM 626 C C . GLU A 1 83 ? -3.711 -7.353 23.131 1.00 52.81 83 GLU A C 1
ATOM 628 O O . GLU A 1 83 ? -4.876 -7.714 23.324 1.00 52.81 83 GLU A O 1
ATOM 633 N N . TYR A 1 84 ? -3.167 -6.347 23.826 1.00 50.62 84 TYR A N 1
ATOM 634 C CA . TYR A 1 84 ? -3.869 -5.584 24.867 1.00 50.62 84 TYR A CA 1
ATOM 635 C C . TYR A 1 84 ? -4.348 -4.195 24.421 1.00 50.62 84 TYR A C 1
ATOM 637 O O . TYR A 1 84 ? -5.193 -3.603 25.098 1.00 50.62 84 TYR A O 1
ATOM 645 N N . SER A 1 85 ? -3.858 -3.679 23.294 1.00 58.41 85 SER A N 1
ATOM 646 C CA . SER A 1 85 ? -4.285 -2.406 22.718 1.00 58.41 85 SER A CA 1
ATOM 647 C C . SER A 1 85 ? -5.307 -2.685 21.619 1.00 58.41 85 SER A C 1
ATOM 649 O O . SER A 1 85 ? -5.240 -3.675 20.907 1.00 58.41 85 SER A O 1
ATOM 651 N N . LYS A 1 86 ? -6.352 -1.864 21.491 1.00 69.62 86 LYS A N 1
ATOM 652 C CA . LYS A 1 86 ? -7.291 -2.010 20.365 1.00 69.62 86 LYS A CA 1
ATOM 653 C C . LYS A 1 86 ? -6.545 -1.508 19.125 1.00 69.62 86 LYS A C 1
ATOM 655 O O . LYS A 1 86 ? -6.334 -0.300 19.069 1.00 69.62 86 LYS A O 1
ATOM 660 N N . PRO A 1 87 ? -6.135 -2.343 18.157 1.00 79.12 87 PRO A N 1
ATOM 661 C CA . PRO A 1 87 ? -5.388 -1.843 17.015 1.00 79.12 87 PRO A CA 1
ATOM 662 C C . PRO A 1 87 ? -6.323 -1.109 16.048 1.00 79.12 87 PRO A C 1
ATOM 664 O O . PRO A 1 87 ? -7.508 -1.439 15.921 1.00 79.12 87 PRO A O 1
ATOM 667 N N . VAL A 1 88 ? -5.789 -0.113 15.350 1.00 83.56 88 VAL A N 1
ATOM 668 C CA . VAL A 1 88 ? -6.431 0.571 14.226 1.00 83.56 88 VAL A CA 1
ATOM 669 C C . VAL A 1 88 ? -5.479 0.532 13.044 1.00 83.56 88 VAL A C 1
ATOM 671 O O . VAL A 1 88 ? -4.284 0.766 13.187 1.00 83.56 88 VAL A O 1
ATOM 674 N N . VAL A 1 89 ? -6.022 0.236 11.866 1.00 86.12 89 VAL A N 1
ATOM 675 C CA . VAL A 1 89 ? -5.278 0.312 10.610 1.00 86.12 89 VAL A CA 1
ATOM 676 C C . VAL A 1 89 ? -5.460 1.706 10.022 1.00 86.12 89 VAL A C 1
ATOM 678 O O . VAL A 1 89 ? -6.589 2.172 9.871 1.00 86.12 89 VAL A O 1
ATOM 681 N N . VAL A 1 90 ? -4.353 2.341 9.663 1.00 91.62 90 VAL A N 1
ATOM 682 C CA . VAL A 1 90 ? -4.302 3.564 8.860 1.00 91.62 90 VAL A CA 1
ATOM 683 C C . VAL A 1 90 ? -3.570 3.286 7.550 1.0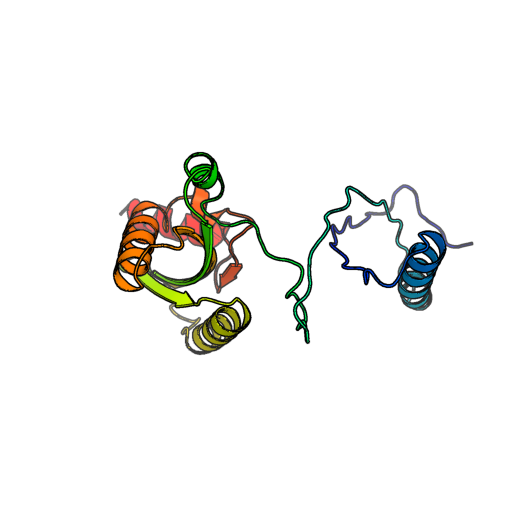0 91.62 90 VAL A C 1
ATOM 685 O O . VAL A 1 90 ? -2.869 2.284 7.411 1.00 91.62 90 VAL A O 1
ATOM 688 N N . TYR A 1 91 ? -3.743 4.161 6.569 1.00 93.06 91 TYR A N 1
ATOM 689 C CA . TYR A 1 91 ? -3.143 4.036 5.244 1.00 93.06 91 TYR A CA 1
ATOM 690 C C . TYR A 1 91 ? -2.200 5.201 5.005 1.00 93.06 91 TYR A C 1
ATOM 692 O O . TYR A 1 91 ? -2.590 6.352 5.173 1.00 93.06 91 TYR A O 1
ATOM 700 N N . VAL A 1 92 ? -0.967 4.909 4.616 1.00 95.19 92 VAL A N 1
ATOM 701 C CA . VAL A 1 92 ? 0.109 5.890 4.492 1.00 95.19 92 VAL A CA 1
ATOM 702 C C . VAL A 1 92 ? 0.447 6.086 3.023 1.00 95.19 92 VAL A C 1
ATOM 704 O O . VAL A 1 92 ? 0.679 5.114 2.303 1.00 95.19 92 VAL A O 1
ATOM 707 N N . VAL A 1 93 ? 0.499 7.346 2.593 1.00 95.94 93 VAL A N 1
ATOM 708 C CA . VAL A 1 93 ? 1.046 7.759 1.299 1.00 95.94 93 VAL A CA 1
ATOM 709 C C . VAL A 1 93 ? 2.364 8.471 1.563 1.00 95.94 93 VAL A C 1
ATOM 711 O O . VAL A 1 93 ? 2.385 9.620 1.999 1.00 95.94 93 VAL A O 1
ATOM 714 N N . GLY A 1 94 ? 3.468 7.770 1.323 1.00 93.75 94 GLY A N 1
ATOM 715 C CA . GLY A 1 94 ? 4.819 8.291 1.521 1.00 93.75 94 GLY A CA 1
ATOM 716 C C . GLY A 1 94 ? 5.435 8.750 0.207 1.00 93.75 94 GLY A C 1
ATOM 717 O O . GLY A 1 94 ? 5.352 8.034 -0.786 1.00 93.75 94 GLY A O 1
ATOM 718 N N . VAL A 1 95 ? 6.080 9.911 0.196 1.00 91.69 95 VAL A N 1
ATOM 719 C CA . VAL A 1 95 ? 6.952 10.384 -0.882 1.00 91.69 95 VAL A CA 1
ATOM 720 C C . VAL A 1 95 ? 8.378 10.339 -0.361 1.00 91.69 95 VAL A C 1
ATOM 722 O O . VAL A 1 95 ? 8.734 11.059 0.566 1.00 91.69 95 VAL A O 1
ATOM 725 N N . GLU A 1 96 ? 9.209 9.508 -0.965 1.00 89.56 96 GLU A N 1
ATOM 726 C CA . GLU A 1 96 ? 10.613 9.380 -0.613 1.00 89.56 96 GLU A CA 1
ATOM 727 C C . GLU A 1 96 ? 11.489 9.834 -1.772 1.00 89.56 96 GLU A C 1
ATOM 729 O O . GLU A 1 96 ? 11.184 9.571 -2.927 1.00 89.56 96 GLU A O 1
ATOM 734 N N . SER A 1 97 ? 12.591 10.506 -1.473 1.00 88.06 97 SER A N 1
ATOM 735 C CA . SER A 1 97 ? 13.687 10.792 -2.388 1.00 88.06 97 SER A CA 1
ATOM 736 C C . SER A 1 97 ? 15.013 10.310 -1.801 1.00 88.06 97 SER A C 1
ATOM 738 O O . SER A 1 97 ? 15.104 9.985 -0.615 1.00 88.06 97 SER A O 1
ATOM 740 N N . LEU A 1 98 ? 16.073 10.327 -2.610 1.00 85.19 98 LEU A N 1
ATOM 741 C CA . LEU A 1 98 ? 17.431 9.987 -2.161 1.00 85.19 98 LEU A CA 1
ATOM 742 C C . LEU A 1 98 ? 17.976 10.907 -1.051 1.00 85.19 98 LEU A C 1
ATOM 744 O O . LEU A 1 98 ? 18.914 10.534 -0.349 1.00 85.19 98 LEU A O 1
ATOM 748 N N . THR A 1 99 ? 17.367 12.069 -0.797 1.00 82.19 99 THR A N 1
ATOM 749 C CA . THR A 1 99 ? 17.851 13.036 0.211 1.00 82.19 99 THR A CA 1
ATOM 750 C C . THR A 1 99 ? 16.821 13.446 1.260 1.00 82.19 99 THR A C 1
ATOM 752 O O . THR A 1 99 ? 17.201 13.948 2.313 1.00 82.19 99 THR A O 1
ATOM 755 N N . SER A 1 100 ? 15.533 13.233 1.011 1.00 84.56 100 SER A N 1
ATOM 756 C CA . SER A 1 100 ? 14.451 13.585 1.933 1.00 84.56 100 SER A CA 1
ATOM 757 C C . SER A 1 100 ? 13.244 12.677 1.748 1.00 84.56 100 SER A C 1
ATOM 759 O O . SER A 1 100 ? 13.072 12.081 0.688 1.00 84.56 100 SER A O 1
ATOM 761 N N . GLY A 1 101 ? 12.382 12.607 2.754 1.00 86.38 101 GLY A N 1
ATOM 762 C CA . GLY A 1 101 ? 11.099 11.925 2.667 1.00 86.38 101 GLY A CA 1
ATOM 763 C C . GLY A 1 101 ? 10.011 12.713 3.381 1.00 86.38 101 GLY A C 1
ATOM 764 O O . GLY A 1 101 ? 10.286 13.661 4.116 1.00 86.38 101 GLY A O 1
ATOM 765 N N . GLY A 1 102 ? 8.772 12.328 3.132 1.00 90.62 102 GLY A N 1
ATOM 766 C CA . GLY A 1 102 ? 7.601 12.814 3.840 1.00 90.62 102 GLY A CA 1
ATOM 767 C C . GLY A 1 102 ? 6.430 11.880 3.594 1.00 90.62 102 GLY A C 1
ATOM 768 O O . GLY A 1 102 ? 6.462 11.053 2.683 1.00 90.62 102 GLY A O 1
ATOM 769 N N . PHE A 1 103 ? 5.388 12.001 4.399 1.00 95.44 103 PHE A N 1
ATOM 770 C CA . PHE A 1 103 ? 4.192 11.191 4.248 1.00 95.44 103 PHE A CA 1
ATOM 771 C C . PHE A 1 103 ? 2.968 11.956 4.732 1.00 95.44 103 PHE A C 1
ATOM 773 O O . PHE A 1 103 ? 3.069 12.867 5.549 1.00 95.44 103 PHE A O 1
ATOM 780 N N . ASP A 1 104 ? 1.818 11.520 4.243 1.00 96.19 104 ASP A N 1
ATOM 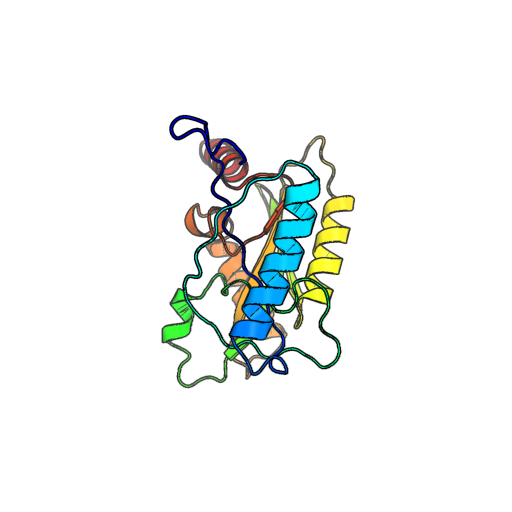781 C CA . ASP A 1 104 ? 0.523 11.761 4.860 1.00 96.19 104 ASP A CA 1
ATOM 782 C C . ASP A 1 104 ? -0.115 10.407 5.179 1.00 96.19 104 ASP A C 1
ATOM 784 O O . ASP A 1 104 ? 0.166 9.399 4.520 1.00 96.19 104 ASP A O 1
ATOM 788 N N . TRP A 1 105 ? -1.003 10.371 6.170 1.00 96.06 105 TRP A N 1
ATOM 789 C CA . TRP A 1 105 ? -1.771 9.172 6.490 1.00 96.06 105 TRP A CA 1
ATOM 790 C C . TRP A 1 105 ? -3.269 9.453 6.576 1.00 96.06 105 TRP A C 1
ATOM 792 O O . TRP A 1 105 ? -3.720 10.571 6.834 1.00 96.06 105 TRP A O 1
ATOM 802 N N . TYR A 1 106 ? -4.047 8.402 6.342 1.00 93.88 106 TYR A N 1
ATOM 803 C CA . TYR A 1 106 ? -5.491 8.448 6.188 1.00 93.88 106 TYR A CA 1
ATOM 804 C C . TYR A 1 106 ? -6.145 7.338 7.012 1.00 93.88 106 TYR A C 1
ATOM 806 O O . TYR A 1 106 ? -5.600 6.237 7.111 1.00 93.88 10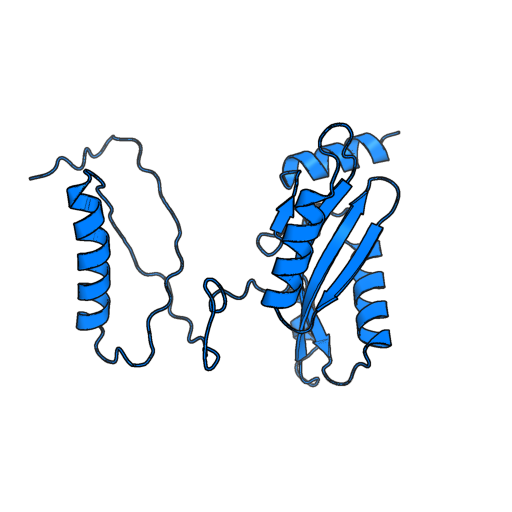6 TYR A O 1
ATOM 814 N N . PRO A 1 107 ? -7.330 7.590 7.588 1.00 89.44 107 PRO A N 1
ATOM 815 C CA . PRO A 1 107 ? -8.067 6.573 8.333 1.00 89.44 107 PRO A CA 1
ATOM 816 C C . PRO A 1 107 ? -8.691 5.500 7.425 1.00 89.44 107 PRO A C 1
ATOM 818 O O . PRO A 1 107 ? -9.114 4.459 7.918 1.00 89.44 107 PRO A O 1
ATOM 821 N N . ASP A 1 108 ? -8.778 5.747 6.116 1.00 85.94 108 ASP A N 1
ATOM 822 C CA . ASP A 1 108 ? -9.412 4.861 5.145 1.00 85.94 108 ASP A CA 1
ATOM 823 C C . ASP A 1 108 ? -8.605 4.756 3.843 1.00 85.94 108 ASP A C 1
ATOM 825 O O . ASP A 1 108 ? -7.868 5.671 3.463 1.00 85.94 108 ASP A O 1
ATOM 829 N N . TYR A 1 109 ? -8.758 3.616 3.165 1.00 84.31 109 TYR A N 1
ATOM 830 C CA . TYR A 1 109 ? -8.021 3.303 1.944 1.00 84.31 109 TYR A CA 1
ATOM 831 C C . TYR A 1 109 ? -8.392 4.236 0.789 1.00 84.31 109 TYR A C 1
ATOM 833 O O . TYR A 1 109 ? -7.502 4.721 0.099 1.00 84.31 109 TYR A O 1
ATOM 841 N N . CYS A 1 110 ? -9.680 4.533 0.593 1.00 84.31 110 CYS A N 1
ATOM 842 C CA . CYS A 1 110 ? -10.163 5.326 -0.541 1.00 84.31 110 CYS A CA 1
ATOM 843 C C . CYS A 1 110 ? -9.552 6.738 -0.548 1.00 84.31 110 CYS A C 1
ATOM 845 O O . CYS A 1 110 ? -9.105 7.236 -1.586 1.00 84.31 110 CYS A O 1
ATOM 847 N N . SER A 1 111 ? -9.471 7.378 0.621 1.00 88.81 111 SER A N 1
ATOM 848 C CA . SER A 1 111 ? -8.805 8.670 0.800 1.00 88.81 111 SER A CA 1
ATOM 849 C C . SER A 1 111 ? -7.315 8.598 0.457 1.00 88.81 111 SER A C 1
ATOM 851 O O . SER A 1 111 ? -6.809 9.465 -0.264 1.00 88.81 111 SER A O 1
ATOM 853 N N . ALA A 1 112 ? -6.626 7.552 0.922 1.00 92.50 112 ALA A N 1
ATOM 854 C CA . ALA A 1 112 ? -5.210 7.335 0.642 1.00 92.50 112 ALA A CA 1
ATOM 855 C C . ALA A 1 112 ? -4.950 7.056 -0.841 1.00 92.50 112 ALA A C 1
ATOM 857 O O . ALA A 1 112 ? -4.077 7.676 -1.442 1.00 92.50 112 ALA A O 1
ATOM 858 N N . GLU A 1 113 ? -5.736 6.184 -1.467 1.00 92.00 113 GLU A N 1
ATOM 859 C CA . GLU A 1 113 ? -5.614 5.836 -2.880 1.00 92.00 113 GLU A CA 1
ATOM 860 C C . GLU A 1 113 ? -5.865 7.051 -3.779 1.00 92.00 113 GLU A C 1
ATOM 862 O O . GLU A 1 113 ? -5.120 7.304 -4.733 1.00 92.00 113 GLU A O 1
ATOM 867 N N . LYS A 1 114 ? -6.875 7.863 -3.448 1.00 90.44 114 LYS A N 1
ATOM 868 C CA . LYS A 1 114 ? -7.129 9.122 -4.147 1.00 90.44 114 LYS A CA 1
ATOM 869 C C . LYS A 1 114 ? -5.920 10.051 -4.067 1.00 90.44 114 LYS A C 1
ATOM 871 O O . LYS A 1 114 ? -5.536 10.614 -5.095 1.00 90.44 114 LYS A O 1
ATOM 876 N N . ASN A 1 115 ? -5.313 10.212 -2.888 1.00 93.75 115 ASN A N 1
ATOM 877 C CA . ASN A 1 115 ? -4.102 11.019 -2.752 1.00 93.75 115 ASN A CA 1
ATOM 878 C C . ASN A 1 115 ? -2.936 10.407 -3.538 1.00 93.75 115 ASN A C 1
ATOM 880 O O . ASN A 1 115 ? -2.339 11.096 -4.360 1.00 93.75 115 ASN A O 1
ATOM 884 N N . PHE A 1 116 ? -2.682 9.108 -3.382 1.00 93.81 116 PHE A N 1
ATOM 885 C CA . PHE A 1 116 ? -1.635 8.380 -4.091 1.00 93.81 116 PHE A CA 1
ATOM 886 C C . PHE A 1 116 ? -1.718 8.605 -5.605 1.00 93.81 116 PHE A C 1
ATOM 888 O O . PHE A 1 116 ? -0.733 8.979 -6.241 1.00 93.81 116 PHE A O 1
ATOM 895 N N . ASN A 1 117 ? -2.910 8.477 -6.188 1.00 92.19 117 ASN A N 1
ATOM 896 C CA . ASN A 1 117 ? -3.136 8.690 -7.615 1.00 92.19 117 ASN A CA 1
ATOM 897 C C . ASN A 1 117 ? -3.004 10.159 -8.049 1.00 92.19 117 ASN A C 1
ATOM 899 O O . ASN A 1 117 ? -2.575 10.422 -9.175 1.00 92.19 117 ASN A O 1
ATOM 903 N N . CYS A 1 118 ? -3.339 11.122 -7.189 1.00 91.81 118 CYS A N 1
ATOM 904 C CA . CYS A 1 118 ? -3.052 12.537 -7.436 1.00 91.81 118 CYS A CA 1
ATOM 905 C C . CYS A 1 118 ? -1.542 12.801 -7.438 1.00 91.81 118 CYS A C 1
ATOM 907 O O . CYS A 1 118 ? -1.030 13.392 -8.388 1.00 91.81 118 CYS A O 1
ATOM 909 N N . THR A 1 119 ? -0.825 12.294 -6.437 1.00 89.19 119 THR A N 1
ATOM 910 C CA . THR A 1 119 ? 0.620 12.481 -6.273 1.00 89.19 119 THR A CA 1
ATOM 911 C C . THR A 1 119 ? 1.402 11.843 -7.424 1.00 89.19 119 THR A C 1
ATOM 913 O O . THR A 1 119 ? 2.323 12.463 -7.962 1.00 89.19 119 THR A O 1
ATOM 916 N N . LYS A 1 120 ? 0.974 10.667 -7.915 1.00 89.25 120 LYS A N 1
ATOM 917 C CA . LYS A 1 120 ? 1.517 10.043 -9.140 1.00 89.25 120 LYS A CA 1
ATOM 918 C C . LYS A 1 120 ? 1.499 10.989 -10.342 1.00 89.25 120 LYS A C 1
ATOM 920 O O . LYS A 1 120 ? 2.480 11.062 -11.074 1.00 89.25 120 LYS A O 1
ATOM 925 N N . LYS A 1 121 ? 0.396 11.718 -10.549 1.00 84.31 121 LYS A N 1
ATOM 926 C CA . LYS A 1 121 ? 0.226 12.634 -11.694 1.00 84.31 121 LYS A CA 1
ATOM 927 C C . LYS A 1 121 ? 1.113 13.873 -11.600 1.00 84.31 121 LYS A C 1
ATOM 929 O O . LYS A 1 121 ? 1.383 14.496 -12.622 1.00 84.31 121 LYS A O 1
ATOM 934 N N . THR A 1 122 ? 1.535 14.243 -10.394 1.00 79.94 122 THR A N 1
ATOM 935 C CA . THR A 1 122 ? 2.364 15.429 -10.149 1.00 79.94 122 THR A CA 1
ATOM 936 C C . THR A 1 122 ? 3.863 15.138 -10.121 1.00 79.94 122 THR A C 1
ATOM 938 O O . THR A 1 122 ? 4.649 16.080 -10.172 1.00 79.94 122 THR A O 1
ATOM 941 N N . LEU A 1 123 ? 4.280 13.868 -10.059 1.00 76.50 123 LEU A N 1
ATOM 942 C CA . LEU A 1 123 ? 5.696 13.491 -10.072 1.00 76.50 123 LEU A CA 1
ATOM 943 C C . LEU A 1 123 ? 6.315 13.723 -11.460 1.00 76.50 123 LEU A C 1
ATOM 945 O O . LEU A 1 123 ? 5.892 13.097 -12.437 1.00 76.50 123 LEU A O 1
ATOM 949 N N . PRO A 1 124 ? 7.357 14.562 -11.578 1.00 65.94 124 PRO A N 1
ATOM 950 C CA . PRO A 1 124 ? 8.057 14.747 -12.841 1.00 65.94 124 PRO A CA 1
ATOM 951 C C . PRO A 1 124 ? 8.883 13.494 -13.174 1.00 65.94 124 PRO A C 1
ATOM 953 O O . PRO A 1 124 ? 9.959 13.275 -12.621 1.00 65.94 124 PRO A O 1
ATOM 956 N N . MET A 1 125 ? 8.399 12.669 -14.109 1.00 61.38 125 MET A N 1
ATOM 957 C CA . MET A 1 125 ? 9.035 11.389 -14.469 1.00 61.38 125 MET A CA 1
ATOM 958 C C . MET A 1 125 ? 10.449 11.529 -15.059 1.00 61.38 125 MET A C 1
ATOM 960 O O . MET A 1 125 ? 11.230 10.586 -15.012 1.00 61.38 125 MET A O 1
ATOM 964 N N . HIS A 1 126 ? 10.795 12.687 -15.622 1.00 56.69 126 HIS A N 1
ATOM 965 C CA . HIS A 1 126 ? 12.004 12.853 -16.442 1.00 56.69 126 HIS A CA 1
ATOM 966 C C . HIS A 1 126 ? 13.288 13.130 -15.637 1.00 56.69 126 HIS A C 1
ATOM 968 O O . HIS A 1 126 ? 14.369 13.162 -16.219 1.00 56.69 126 HIS A O 1
ATOM 974 N N . GLN A 1 127 ? 13.178 13.334 -14.320 1.00 61.53 127 GLN A N 1
ATOM 975 C CA . GLN A 1 127 ? 14.295 13.551 -13.381 1.00 61.53 127 GLN A CA 1
ATOM 976 C C . GLN A 1 127 ? 13.982 12.957 -11.998 1.00 61.53 127 GLN A C 1
ATOM 978 O O . GLN A 1 127 ? 14.458 13.444 -10.976 1.00 61.53 127 GLN A O 1
ATOM 983 N N . CYS A 1 128 ? 13.098 11.959 -11.947 1.00 67.12 128 CYS A N 1
ATOM 984 C CA . CYS A 1 128 ? 12.538 11.499 -10.687 1.00 67.12 128 CYS A CA 1
ATOM 985 C C . CYS A 1 128 ? 13.612 10.759 -9.880 1.00 67.12 128 CYS A C 1
ATOM 987 O O . CYS A 1 128 ? 13.971 9.641 -10.215 1.00 67.12 128 CYS A O 1
ATOM 989 N N . THR A 1 129 ? 14.123 11.368 -8.814 1.00 80.19 129 THR A N 1
ATOM 990 C CA . THR A 1 129 ? 14.886 10.681 -7.757 1.00 80.19 129 THR A CA 1
ATOM 991 C C . THR A 1 129 ? 13.976 10.312 -6.591 1.00 80.19 129 THR A C 1
ATOM 993 O O . THR A 1 129 ? 14.445 10.148 -5.466 1.00 80.19 129 THR A O 1
ATOM 996 N N . SER A 1 130 ? 12.669 10.229 -6.858 1.00 88.25 130 SER A N 1
ATOM 997 C CA . SER A 1 130 ? 11.637 10.038 -5.854 1.00 88.25 130 SER A CA 1
ATOM 998 C C . SER A 1 130 ? 10.734 8.855 -6.172 1.00 88.25 130 SER A C 1
ATOM 1000 O O . SER A 1 130 ? 10.376 8.622 -7.325 1.00 88.25 130 SER A O 1
ATOM 1002 N N . GLN A 1 131 ? 10.318 8.145 -5.132 1.00 89.69 131 GLN A N 1
ATOM 1003 C CA . GLN A 1 131 ? 9.294 7.116 -5.164 1.00 89.69 131 GLN A CA 1
ATOM 1004 C C . GLN A 1 131 ? 8.120 7.560 -4.296 1.00 89.69 131 GLN A C 1
ATOM 1006 O O . GLN A 1 131 ? 8.294 8.147 -3.233 1.00 89.69 131 GLN A O 1
ATOM 1011 N N . VAL A 1 132 ? 6.909 7.249 -4.734 1.00 92.12 132 VAL A N 1
ATOM 1012 C CA . VAL A 1 132 ? 5.712 7.345 -3.909 1.00 92.12 132 VAL A CA 1
ATOM 1013 C C . VAL A 1 132 ? 5.236 5.948 -3.584 1.00 92.12 132 VAL A C 1
ATOM 1015 O O . VAL A 1 132 ? 5.160 5.090 -4.466 1.00 92.12 132 VAL A O 1
ATOM 1018 N N . SER A 1 133 ? 4.928 5.741 -2.311 1.00 92.94 133 SER A N 1
ATOM 1019 C CA . SER A 1 133 ? 4.489 4.478 -1.746 1.00 92.94 133 SER A CA 1
ATOM 1020 C C . SER A 1 133 ? 3.092 4.607 -1.150 1.00 92.94 133 SER A C 1
ATOM 1022 O O . SER A 1 133 ? 2.780 5.628 -0.545 1.00 92.94 133 SER A O 1
ATOM 1024 N N . LEU A 1 134 ? 2.282 3.557 -1.279 1.00 93.81 134 LEU A N 1
ATOM 1025 C CA . LEU A 1 134 ? 1.011 3.396 -0.568 1.00 93.81 134 LEU A CA 1
ATOM 1026 C C . LEU A 1 134 ? 1.026 2.059 0.179 1.00 93.81 134 LEU A C 1
ATOM 1028 O O . LEU A 1 134 ? 1.290 1.020 -0.424 1.00 93.81 134 LEU A O 1
ATOM 1032 N N . PHE A 1 135 ? 0.759 2.080 1.483 1.00 92.31 135 PHE A N 1
ATOM 1033 C CA . PHE A 1 135 ? 0.711 0.880 2.326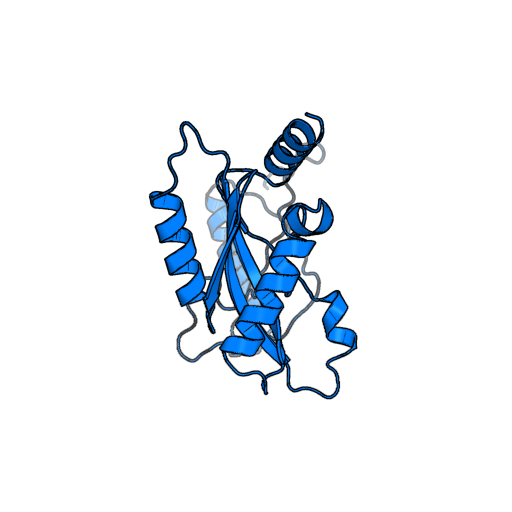 1.00 92.31 135 PHE A CA 1
ATOM 1034 C C . PHE A 1 135 ? -0.201 1.086 3.541 1.00 92.31 135 PHE A C 1
ATOM 1036 O O . PHE A 1 135 ? -0.507 2.216 3.918 1.00 92.31 135 PHE A O 1
ATOM 1043 N N . SER A 1 136 ? -0.638 -0.009 4.160 1.00 91.44 136 SER A N 1
ATOM 1044 C CA . SER A 1 136 ? -1.357 0.003 5.438 1.00 91.44 136 SER A CA 1
ATOM 1045 C C . SER A 1 136 ? -0.383 -0.110 6.617 1.00 91.44 136 SER A C 1
ATOM 1047 O O . SER A 1 136 ? 0.664 -0.751 6.517 1.00 91.44 136 SER A O 1
ATOM 1049 N N . TYR A 1 137 ? -0.725 0.506 7.744 1.00 91.12 137 TYR A N 1
ATOM 1050 C CA . TYR A 1 137 ? 0.067 0.543 8.974 1.00 91.12 137 TYR A CA 1
ATOM 1051 C C . TYR A 1 137 ? -0.860 0.356 10.183 1.00 91.12 137 TYR A C 1
ATOM 1053 O O . TYR A 1 137 ? -1.940 0.947 10.220 1.00 91.12 137 TYR A O 1
ATOM 1061 N N . VAL A 1 138 ? -0.481 -0.477 11.155 1.00 88.88 138 VAL A N 1
ATOM 1062 C CA . VAL A 1 138 ? -1.231 -0.635 12.415 1.00 88.88 138 VAL A CA 1
ATOM 1063 C C . VAL A 1 138 ? -0.682 0.292 13.480 1.00 88.88 138 VAL A C 1
ATOM 1065 O O . VAL A 1 138 ? 0.516 0.293 13.717 1.00 88.88 138 VAL A O 1
ATOM 1068 N N . THR A 1 139 ? -1.578 0.998 14.154 1.00 87.44 139 THR A N 1
ATOM 1069 C CA . THR A 1 139 ? -1.311 1.840 15.323 1.00 87.44 139 THR A CA 1
ATOM 1070 C C . THR A 1 139 ? -2.276 1.476 16.451 1.00 87.44 139 THR A C 1
ATOM 1072 O O . THR A 1 139 ? -3.285 0.794 16.242 1.00 87.44 139 THR A O 1
ATOM 1075 N N . GLU A 1 140 ? -2.022 1.965 17.658 1.00 84.19 140 GLU A N 1
ATOM 1076 C CA . GLU A 1 140 ? -2.972 1.867 18.762 1.00 84.19 140 GLU A CA 1
ATOM 1077 C C . GLU A 1 140 ? -4.166 2.818 18.574 1.00 84.19 140 GLU A C 1
ATOM 1079 O O . GLU A 1 140 ? -4.012 3.972 18.180 1.00 84.19 140 GLU A O 1
ATOM 1084 N N . LYS A 1 141 ? -5.384 2.359 18.899 1.00 76.62 141 LYS A N 1
ATOM 1085 C CA . LYS A 1 141 ? -6.620 3.167 18.826 1.00 76.62 141 LYS A CA 1
ATOM 1086 C C . LYS A 1 141 ? -6.608 4.386 19.743 1.00 76.62 141 LYS A C 1
ATOM 1088 O O . LYS A 1 141 ? -7.353 5.332 19.501 1.00 76.62 141 LYS A O 1
ATOM 1093 N N . GLU A 1 142 ? -5.877 4.298 20.847 1.00 82.69 142 GLU A N 1
ATOM 1094 C CA . GLU A 1 142 ? -5.851 5.336 21.879 1.00 82.69 142 GLU A CA 1
ATOM 1095 C C . GLU A 1 142 ? -4.932 6.496 21.499 1.00 82.69 142 GLU A C 1
ATOM 1097 O O . GLU A 1 142 ? -5.077 7.580 22.065 1.00 82.69 142 GLU A O 1
ATOM 1102 N N . PHE A 1 143 ? -4.060 6.297 20.505 1.00 84.25 143 PHE A N 1
ATOM 1103 C CA . PHE A 1 143 ? -3.167 7.338 20.027 1.00 84.25 143 PHE A CA 1
ATOM 1104 C C . PHE A 1 143 ? -3.959 8.482 19.395 1.00 84.25 143 PHE A C 1
ATOM 1106 O O . PHE A 1 143 ? -4.867 8.312 18.573 1.00 84.25 143 PHE A O 1
ATOM 1113 N N . SER A 1 144 ? -3.586 9.689 19.792 1.00 91.25 144 SER A N 1
ATOM 1114 C CA . SER A 1 144 ? -3.96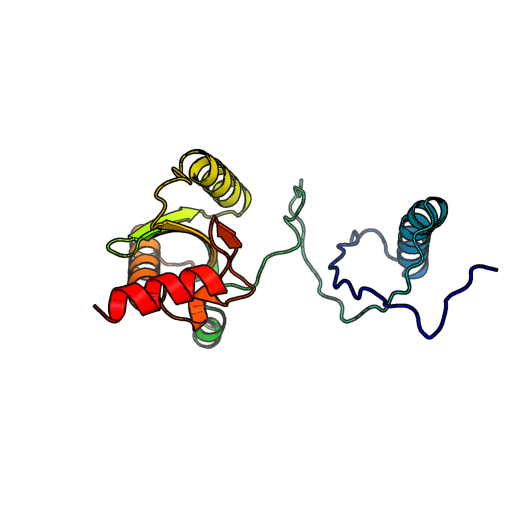6 10.921 19.129 1.00 91.25 144 SER A CA 1
ATOM 1115 C C . SER A 1 144 ? -3.376 10.979 17.719 1.00 91.25 144 SER A C 1
ATOM 1117 O O . SER A 1 144 ? -2.442 10.263 17.367 1.00 91.25 144 SER A O 1
ATOM 1119 N N . LYS A 1 145 ? -3.902 11.882 16.885 1.00 92.12 145 LYS A N 1
ATOM 1120 C CA . LYS A 1 145 ? -3.381 12.067 15.523 1.00 92.12 145 LYS A CA 1
ATOM 1121 C C . LYS A 1 145 ? -1.893 12.421 15.501 1.00 92.12 145 LYS A C 1
ATOM 1123 O O . LYS A 1 145 ? -1.192 11.995 14.588 1.00 92.12 145 LYS A O 1
ATOM 1128 N N . ASP A 1 146 ? -1.431 13.189 16.483 1.00 94.44 146 ASP A N 1
ATOM 1129 C CA . ASP A 1 146 ? -0.034 13.612 16.568 1.00 94.44 146 ASP A CA 1
ATOM 1130 C C . ASP A 1 146 ? 0.867 12.432 16.954 1.00 94.44 146 ASP A C 1
ATOM 1132 O O . ASP A 1 146 ? 1.925 12.261 16.357 1.00 94.44 146 ASP A O 1
ATOM 1136 N N . GLU A 1 147 ? 0.410 11.564 17.863 1.00 93.19 147 GLU A N 1
ATOM 1137 C CA . GLU A 1 147 ? 1.116 10.329 18.238 1.00 93.19 147 GLU A CA 1
ATOM 1138 C C . GLU A 1 147 ? 1.207 9.348 17.062 1.00 93.19 147 GLU A C 1
ATOM 1140 O O . GLU A 1 147 ? 2.300 8.879 16.757 1.00 93.19 147 GLU A O 1
ATOM 1145 N N . ILE A 1 148 ? 0.105 9.125 16.332 1.00 92.12 148 ILE A N 1
ATOM 1146 C CA . ILE A 1 148 ? 0.104 8.305 15.105 1.00 92.12 148 ILE A CA 1
ATOM 1147 C C . ILE A 1 148 ? 1.093 8.880 14.082 1.00 92.12 148 ILE A C 1
ATOM 1149 O O . ILE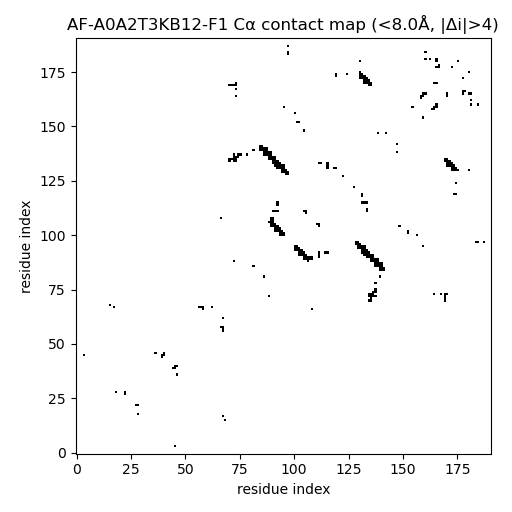 A 1 148 ? 1.861 8.149 13.461 1.00 92.12 148 ILE A O 1
ATOM 1153 N N . THR A 1 149 ? 1.091 10.204 13.906 1.00 95.12 149 THR A N 1
ATOM 1154 C CA . THR A 1 149 ? 2.010 10.872 12.975 1.00 95.12 149 THR A CA 1
ATOM 1155 C C . THR A 1 149 ? 3.460 10.675 13.408 1.00 95.12 149 THR A C 1
ATOM 1157 O O . THR A 1 149 ? 4.291 10.317 12.585 1.00 95.12 149 THR A O 1
ATOM 1160 N N . GLN A 1 150 ? 3.777 10.861 14.687 1.00 94.19 150 GLN A N 1
ATOM 1161 C CA . GLN A 1 150 ? 5.136 10.694 15.197 1.00 94.19 150 GLN A CA 1
ATOM 1162 C C . GLN A 1 150 ? 5.633 9.247 15.081 1.00 94.19 150 GLN A C 1
ATOM 1164 O O . GLN A 1 150 ? 6.801 9.014 14.761 1.00 94.19 150 GLN A O 1
ATOM 1169 N N . GLU A 1 151 ? 4.755 8.278 15.321 1.00 92.19 151 GLU A N 1
ATOM 1170 C CA . GLU A 1 151 ? 5.071 6.863 15.166 1.00 92.19 151 GLU A CA 1
ATOM 1171 C C . GLU A 1 151 ? 5.393 6.527 13.705 1.00 92.19 151 GLU A C 1
ATOM 1173 O O . GLU A 1 151 ? 6.454 5.969 13.418 1.00 92.19 151 GLU A O 1
ATOM 1178 N N . ILE A 1 152 ? 4.523 6.929 12.770 1.00 93.56 152 ILE A N 1
ATOM 1179 C CA . ILE A 1 152 ? 4.735 6.687 11.339 1.00 93.56 152 ILE A CA 1
ATOM 1180 C C . ILE A 1 152 ? 5.981 7.424 10.844 1.00 93.56 152 ILE A C 1
ATOM 1182 O O . ILE A 1 152 ? 6.714 6.859 10.042 1.00 93.56 152 ILE A O 1
ATOM 1186 N N . ASP A 1 153 ? 6.264 8.636 11.329 1.00 93.69 153 ASP A N 1
ATOM 1187 C CA . ASP A 1 153 ? 7.483 9.377 10.978 1.00 93.69 153 ASP A CA 1
ATOM 1188 C C . ASP A 1 153 ? 8.740 8.630 11.420 1.00 93.69 153 ASP A C 1
ATOM 1190 O O . ASP A 1 153 ? 9.668 8.443 10.634 1.00 93.69 153 ASP A O 1
ATOM 1194 N N . THR A 1 154 ? 8.742 8.122 12.654 1.00 91.50 154 THR A N 1
ATOM 1195 C CA . THR A 1 154 ? 9.845 7.308 13.179 1.00 91.50 154 THR A CA 1
ATOM 1196 C C . THR A 1 154 ? 10.038 6.058 12.322 1.00 91.50 154 THR A C 1
ATOM 1198 O O . THR A 1 154 ? 11.140 5.800 11.840 1.00 91.50 154 THR A O 1
ATOM 1201 N N . PHE A 1 155 ? 8.953 5.331 12.044 1.00 91.06 155 PHE A N 1
ATOM 1202 C CA . PHE A 1 155 ? 8.984 4.155 11.182 1.00 91.06 155 PHE A CA 1
ATOM 1203 C C . PHE A 1 155 ? 9.488 4.487 9.769 1.00 91.06 155 PHE A C 1
ATOM 1205 O O . PHE A 1 155 ? 10.338 3.785 9.223 1.00 91.06 155 PHE A O 1
ATOM 1212 N N . PHE A 1 156 ? 8.992 5.559 9.154 1.00 89.81 156 PHE A N 1
ATOM 1213 C CA . PHE A 1 156 ? 9.376 5.917 7.795 1.00 89.81 156 PHE A CA 1
ATOM 1214 C C . PHE A 1 156 ? 10.862 6.276 7.734 1.00 89.81 156 PHE A C 1
ATOM 1216 O O . PHE A 1 156 ? 11.576 5.724 6.905 1.00 89.81 156 PHE A O 1
ATOM 1223 N N . ASN A 1 157 ? 11.352 7.092 8.669 1.00 88.69 157 ASN A N 1
ATOM 1224 C CA . ASN A 1 157 ? 12.761 7.478 8.748 1.00 88.69 157 ASN A CA 1
ATOM 1225 C C . ASN A 1 157 ? 13.708 6.282 8.945 1.00 88.69 157 ASN A C 1
ATOM 1227 O O . ASN A 1 157 ? 14.809 6.273 8.395 1.00 88.69 157 ASN A O 1
ATOM 1231 N N . GLU A 1 158 ? 13.299 5.272 9.714 1.00 88.38 158 GLU A N 1
ATOM 1232 C CA . GLU A 1 158 ? 14.115 4.080 9.965 1.00 88.38 158 GLU A CA 1
ATOM 1233 C C . GLU A 1 158 ? 14.085 3.075 8.806 1.00 88.38 158 GLU A C 1
ATOM 1235 O O . GLU A 1 158 ? 15.104 2.451 8.495 1.00 88.38 158 GLU A O 1
ATOM 1240 N N . PHE A 1 159 ? 12.925 2.891 8.168 1.00 89.44 159 PHE A N 1
ATOM 1241 C CA . PHE A 1 159 ? 12.694 1.735 7.304 1.00 89.44 159 PHE A CA 1
ATOM 1242 C C . PHE A 1 159 ? 12.540 2.052 5.819 1.00 89.44 159 PHE A C 1
ATOM 1244 O O . PHE A 1 159 ? 12.762 1.138 5.021 1.00 89.44 159 PHE A O 1
ATOM 1251 N N . SER A 1 160 ? 12.207 3.281 5.411 1.00 87.56 160 SER A N 1
ATOM 1252 C CA . SER A 1 160 ? 11.820 3.597 4.023 1.00 87.56 160 SER A CA 1
ATOM 1253 C C . SER A 1 160 ? 12.875 3.204 2.977 1.00 87.56 160 SER A C 1
ATOM 1255 O O . SER A 1 160 ? 12.542 2.688 1.911 1.00 87.56 160 SER A O 1
ATOM 1257 N N . ARG A 1 161 ? 14.166 3.301 3.321 1.00 86.69 161 ARG A N 1
ATOM 1258 C CA . ARG A 1 161 ? 15.291 2.915 2.442 1.00 86.69 161 ARG A CA 1
ATOM 1259 C C . ARG A 1 161 ? 15.730 1.465 2.554 1.00 86.69 161 ARG A C 1
ATOM 1261 O O . ARG A 1 161 ? 16.606 1.019 1.816 1.00 86.69 161 ARG A O 1
ATOM 1268 N N . THR A 1 162 ? 15.158 0.703 3.476 1.00 87.56 162 THR A N 1
ATOM 1269 C CA . THR A 1 162 ? 15.575 -0.683 3.684 1.00 87.56 162 THR A CA 1
ATOM 1270 C C . THR A 1 162 ? 15.039 -1.582 2.576 1.00 87.56 162 THR A C 1
ATOM 1272 O O . THR A 1 162 ? 13.895 -1.458 2.134 1.00 87.56 162 THR A O 1
ATOM 1275 N N . ALA A 1 163 ? 15.832 -2.578 2.176 1.00 86.56 163 ALA A N 1
ATOM 1276 C CA . ALA A 1 163 ? 15.378 -3.584 1.218 1.00 86.56 163 ALA A CA 1
ATOM 1277 C C . ALA A 1 163 ? 14.133 -4.344 1.717 1.00 86.56 163 ALA A C 1
ATOM 1279 O O . ALA A 1 163 ? 13.301 -4.750 0.908 1.00 86.56 163 ALA A O 1
ATOM 1280 N N . LYS A 1 164 ? 13.978 -4.519 3.041 1.00 86.31 164 LYS A N 1
ATOM 1281 C CA . LYS A 1 164 ? 12.807 -5.176 3.646 1.00 86.31 164 LYS A CA 1
ATOM 1282 C C . LYS A 1 164 ? 11.525 -4.387 3.372 1.00 86.31 164 LYS A C 1
ATOM 1284 O O . LYS A 1 164 ? 10.559 -4.962 2.880 1.00 86.31 164 LYS A O 1
ATOM 1289 N N . PHE A 1 165 ? 11.528 -3.083 3.647 1.00 88.75 165 PHE A N 1
ATOM 1290 C CA . PHE A 1 165 ? 10.389 -2.210 3.362 1.00 88.75 165 PHE A CA 1
ATOM 1291 C C . PHE A 1 165 ? 10.122 -2.122 1.859 1.00 88.75 165 PHE A C 1
ATOM 1293 O O . PHE A 1 165 ? 8.988 -2.285 1.404 1.00 88.75 165 PHE A O 1
ATOM 1300 N N . ASN A 1 166 ? 11.180 -1.922 1.073 1.00 87.12 166 ASN A N 1
ATOM 1301 C CA . ASN A 1 166 ? 11.052 -1.713 -0.359 1.00 87.12 166 ASN A CA 1
ATOM 1302 C C . ASN A 1 166 ? 10.574 -2.945 -1.109 1.00 87.12 166 ASN A C 1
ATOM 1304 O O . ASN A 1 166 ? 9.818 -2.778 -2.049 1.00 87.12 166 ASN A O 1
ATOM 1308 N N . ASN A 1 167 ? 10.921 -4.156 -0.677 1.00 85.38 167 ASN A N 1
ATOM 1309 C CA . ASN A 1 167 ? 10.465 -5.393 -1.315 1.00 85.38 167 ASN A CA 1
ATOM 1310 C C . ASN A 1 167 ? 9.169 -5.960 -0.715 1.00 85.38 167 ASN A C 1
ATOM 1312 O O . ASN A 1 167 ? 8.774 -7.073 -1.063 1.00 85.38 167 ASN A O 1
ATOM 1316 N N . SER A 1 168 ? 8.500 -5.226 0.177 1.00 84.75 168 SER A N 1
ATOM 1317 C CA . SER A 1 168 ? 7.244 -5.674 0.774 1.00 84.75 168 SER A CA 1
ATOM 1318 C C . SER A 1 168 ? 6.144 -5.823 -0.282 1.00 84.75 168 SER A C 1
ATOM 1320 O O . SER A 1 168 ? 5.838 -4.880 -1.012 1.00 84.75 168 SER A O 1
ATOM 1322 N N . ALA A 1 169 ? 5.489 -6.989 -0.320 1.00 81.25 169 ALA A N 1
ATOM 1323 C CA . ALA A 1 169 ? 4.319 -7.227 -1.175 1.00 81.25 169 ALA A CA 1
ATOM 1324 C C . ALA A 1 169 ? 3.095 -6.387 -0.755 1.00 81.25 169 ALA A C 1
ATOM 1326 O O . ALA A 1 169 ? 2.147 -6.214 -1.522 1.00 81.25 169 ALA A O 1
ATOM 1327 N N . ASN A 1 170 ? 3.130 -5.845 0.464 1.00 83.31 170 ASN A N 1
ATOM 1328 C CA . ASN A 1 170 ? 2.069 -5.030 1.042 1.00 83.31 170 ASN A CA 1
ATOM 1329 C C . ASN A 1 170 ? 2.191 -3.539 0.690 1.00 83.31 170 ASN A C 1
ATOM 1331 O O . ASN A 1 170 ? 1.361 -2.738 1.117 1.00 83.31 170 ASN A O 1
ATOM 1335 N N . LYS A 1 171 ? 3.215 -3.163 -0.082 1.00 88.62 171 LYS A N 1
ATOM 1336 C CA . LYS A 1 171 ? 3.485 -1.793 -0.510 1.00 88.62 171 LYS A CA 1
ATOM 1337 C C . LYS A 1 171 ? 3.224 -1.647 -2.004 1.00 88.62 171 LYS A C 1
ATOM 1339 O O . LYS A 1 171 ? 3.732 -2.416 -2.815 1.00 88.62 171 LYS A O 1
ATOM 1344 N N . GLU A 1 172 ? 2.458 -0.636 -2.382 1.00 90.50 172 GLU A N 1
ATOM 1345 C CA . GLU A 1 172 ? 2.390 -0.160 -3.762 1.00 90.50 172 GLU A CA 1
ATOM 1346 C C . GLU A 1 172 ? 3.409 0.935 -3.991 1.00 90.50 172 GLU A C 1
ATOM 1348 O O . GLU A 1 172 ? 3.746 1.677 -3.073 1.00 90.50 172 GLU A O 1
ATOM 1353 N N . SER A 1 173 ? 3.926 1.036 -5.210 1.00 89.31 173 SER A N 1
ATOM 1354 C CA . SER A 1 173 ? 5.068 1.894 -5.502 1.00 89.31 173 SER A CA 1
ATOM 1355 C C . SER A 1 173 ? 5.031 2.438 -6.925 1.00 89.31 173 SER A C 1
ATOM 1357 O O . SER A 1 173 ? 4.633 1.745 -7.860 1.00 89.31 173 SER A O 1
ATOM 1359 N N . PHE A 1 174 ? 5.427 3.701 -7.083 1.00 90.94 174 PHE A N 1
ATOM 1360 C CA . PHE A 1 174 ? 5.530 4.404 -8.364 1.00 90.94 174 PHE A CA 1
ATOM 1361 C C . PHE A 1 174 ? 6.620 5.492 -8.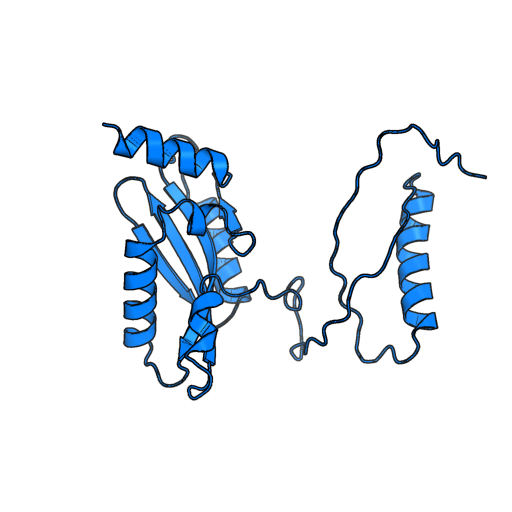287 1.00 90.94 174 PHE A C 1
ATOM 1363 O O . PHE A 1 174 ? 6.777 6.082 -7.225 1.00 90.94 174 PHE A O 1
ATOM 1370 N N . PRO A 1 175 ? 7.354 5.828 -9.364 1.00 88.38 175 PRO A N 1
ATOM 1371 C CA . PRO A 1 175 ? 7.363 5.179 -10.677 1.00 88.38 175 PRO A CA 1
ATOM 1372 C C . PRO A 1 175 ? 8.260 3.938 -10.718 1.00 88.38 175 PRO A C 1
ATOM 1374 O O . PRO A 1 175 ? 8.229 3.185 -11.687 1.00 88.38 175 PRO A O 1
ATOM 1377 N N . PHE A 1 176 ? 9.068 3.735 -9.680 1.00 86.38 176 PHE A N 1
ATOM 1378 C CA . PHE A 1 176 ? 10.039 2.657 -9.627 1.00 86.38 176 PHE A CA 1
ATOM 1379 C C . PHE A 1 176 ? 9.412 1.357 -9.153 1.00 86.38 176 PHE A C 1
ATOM 1381 O O . PHE A 1 176 ? 8.706 1.323 -8.142 1.00 86.38 176 PHE A O 1
ATOM 1388 N N . THR A 1 177 ? 9.766 0.275 -9.843 1.00 84.06 177 THR A N 1
ATOM 1389 C CA . THR A 1 177 ? 9.712 -1.069 -9.266 1.00 84.06 177 THR A CA 1
ATOM 1390 C C . THR A 1 177 ? 10.617 -1.133 -8.037 1.00 84.06 177 THR A C 1
ATOM 1392 O O . THR A 1 177 ? 11.643 -0.450 -7.999 1.00 84.06 177 THR A O 1
ATOM 1395 N N . ASN A 1 178 ? 10.305 -2.022 -7.098 1.00 81.00 178 ASN A N 1
ATOM 1396 C CA . ASN A 1 178 ? 11.078 -2.216 -5.868 1.00 81.00 178 ASN A CA 1
ATOM 1397 C C . ASN A 1 178 ? 12.577 -2.461 -6.129 1.00 81.00 178 ASN A C 1
ATOM 1399 O O . ASN A 1 178 ? 13.425 -1.864 -5.471 1.00 81.00 178 ASN A O 1
ATOM 1403 N N . GLU A 1 179 ? 12.911 -3.269 -7.140 1.00 84.00 179 GLU A N 1
ATOM 1404 C CA . GLU A 1 179 ? 14.301 -3.540 -7.533 1.00 84.00 179 GLU A CA 1
ATOM 1405 C C . GLU A 1 179 ? 15.023 -2.276 -8.019 1.00 84.00 179 GLU A C 1
ATOM 1407 O O . GLU A 1 179 ? 16.080 -1.930 -7.497 1.00 84.00 179 GLU A O 1
ATOM 1412 N N . ALA A 1 180 ? 14.421 -1.547 -8.966 1.00 87.12 180 ALA A N 1
ATOM 1413 C CA . ALA A 1 180 ? 14.986 -0.303 -9.494 1.00 87.12 180 ALA A CA 1
ATOM 1414 C C . ALA A 1 180 ? 15.208 0.762 -8.405 1.00 87.12 180 ALA A C 1
ATOM 1416 O O . ALA A 1 180 ? 16.218 1.461 -8.431 1.00 87.12 180 ALA A O 1
ATOM 1417 N N . TRP A 1 181 ? 14.301 0.871 -7.429 1.00 90.12 181 TRP A N 1
ATOM 1418 C CA . TRP A 1 181 ? 14.468 1.801 -6.310 1.00 90.12 181 TRP A CA 1
ATOM 1419 C C . TRP A 1 181 ? 15.628 1.403 -5.390 1.00 90.12 181 TRP A C 1
ATOM 1421 O O . TRP A 1 181 ? 16.471 2.234 -5.062 1.00 90.12 181 TRP A O 1
ATOM 1431 N N . ASN A 1 182 ? 15.734 0.118 -5.040 1.00 89.62 182 ASN A N 1
ATOM 1432 C CA . ASN A 1 182 ? 16.844 -0.385 -4.225 1.00 89.62 182 ASN A CA 1
ATOM 1433 C C . ASN A 1 182 ? 18.207 -0.187 -4.907 1.00 89.62 182 ASN A C 1
ATOM 1435 O O . ASN A 1 182 ? 19.192 0.115 -4.230 1.00 89.62 182 ASN A O 1
ATOM 1439 N N . MET A 1 183 ? 18.273 -0.333 -6.236 1.00 89.38 183 MET A N 1
ATOM 1440 C CA . MET A 1 183 ? 19.484 -0.027 -7.003 1.00 89.38 183 MET A CA 1
ATOM 1441 C C . MET A 1 183 ? 19.866 1.449 -6.869 1.00 89.38 183 MET A C 1
ATOM 1443 O O . MET A 1 183 ? 21.010 1.740 -6.534 1.00 89.38 183 MET A O 1
ATOM 1447 N N . LEU A 1 184 ? 18.907 2.365 -7.047 1.00 89.25 184 LEU A N 1
ATOM 1448 C CA . LEU A 1 184 ? 19.141 3.807 -6.907 1.00 89.25 184 LEU A CA 1
ATOM 1449 C C . LEU A 1 184 ? 19.633 4.192 -5.505 1.00 89.25 184 LEU A C 1
ATOM 1451 O O . LEU A 1 184 ? 20.564 4.986 -5.391 1.00 89.25 184 LEU A O 1
ATOM 1455 N N . ILE A 1 185 ? 19.049 3.615 -4.448 1.00 89.81 185 ILE A N 1
ATOM 1456 C CA . ILE A 1 185 ? 19.510 3.829 -3.065 1.00 89.81 185 ILE A CA 1
ATOM 1457 C C . ILE A 1 185 ? 20.952 3.341 -2.904 1.00 89.81 185 ILE A C 1
ATOM 1459 O O . ILE A 1 185 ? 21.799 4.074 -2.405 1.00 89.81 185 ILE A O 1
ATOM 1463 N N . THR A 1 186 ? 21.247 2.123 -3.364 1.00 89.50 186 THR A N 1
ATOM 1464 C CA . THR A 1 186 ? 22.582 1.521 -3.219 1.00 89.50 186 THR A CA 1
ATOM 1465 C C . THR A 1 186 ? 23.647 2.332 -3.958 1.00 89.50 186 THR A C 1
ATOM 1467 O O . THR A 1 186 ? 24.729 2.563 -3.423 1.00 89.50 186 THR A O 1
ATOM 1470 N N . GLU A 1 187 ? 23.350 2.781 -5.180 1.00 88.56 187 GLU A N 1
ATOM 1471 C CA . GLU A 1 187 ? 24.249 3.634 -5.960 1.00 88.56 187 GLU A CA 1
ATOM 1472 C C . GLU A 1 187 ? 24.508 4.973 -5.261 1.00 88.56 187 GLU A C 1
ATOM 1474 O O . GLU A 1 187 ? 25.652 5.424 -5.223 1.00 88.56 187 GLU A O 1
ATOM 1479 N N . HIS A 1 188 ? 23.475 5.587 -4.683 1.00 87.19 188 HIS A N 1
ATOM 1480 C CA . HIS A 1 188 ? 23.588 6.850 -3.958 1.00 87.19 188 HIS A CA 1
ATOM 1481 C C . HIS A 1 188 ? 24.395 6.716 -2.660 1.00 87.19 188 HIS A C 1
ATOM 1483 O O . HIS A 1 188 ? 25.302 7.507 -2.428 1.00 87.19 188 HIS A O 1
ATOM 1489 N N . ASP A 1 189 ? 24.113 5.703 -1.840 1.00 84.06 189 ASP A N 1
ATOM 1490 C CA . ASP A 1 189 ? 24.752 5.522 -0.527 1.00 84.06 189 ASP A CA 1
ATOM 1491 C C . ASP A 1 189 ? 26.203 5.012 -0.627 1.00 84.06 189 ASP A C 1
ATOM 1493 O O . ASP A 1 189 ? 26.930 4.971 0.365 1.00 84.06 189 ASP A O 1
ATOM 1497 N N . SER A 1 190 ? 26.636 4.617 -1.829 1.00 80.62 190 SER A N 1
ATOM 1498 C CA . SER A 1 190 ? 28.021 4.238 -2.128 1.00 80.62 190 SER A CA 1
ATOM 1499 C C . SER A 1 190 ? 28.946 5.417 -2.480 1.00 80.62 190 SER A C 1
ATOM 1501 O O . SER A 1 190 ? 30.152 5.198 -2.640 1.00 80.62 190 SER A O 1
ATOM 1503 N N . GLN A 1 191 ? 28.400 6.633 -2.618 1.00 66.06 191 GLN A N 1
ATOM 1504 C CA . GLN A 1 191 ? 29.122 7.876 -2.945 1.00 66.06 191 GLN A CA 1
ATOM 1505 C C . GLN A 1 191 ? 29.503 8.667 -1.691 1.00 66.06 191 GLN A C 1
ATOM 1507 O O . GLN A 1 191 ? 30.607 9.262 -1.712 1.00 66.06 191 GLN A O 1
#

Mean predicted aligned error: 12.81 Å

pLDDT: mean 77.9, std 13.15, range [36.41, 96.19]

Sequence (191 aa):
MHKITPLAKHLVVHATVAISADVLDSDDATDGLNEMFNTAIENDFIADYSFSGINHVTAGSNPEEGCLFVKKPINEELIVDLEYSKPVVVYVVGVESLTSGGFDWYPDYCSAEKNFNCTKKTLPMHQCTSQVSLFSYVTEKEFSKDEITQEIDTFFNEFSRTAKFNNSANKESFPFTNEAWNMLITEHDSQ